Protein AF-A0A966PWV1-F1 (afdb_monomer_lite)

pLDDT: mean 71.32, std 28.63, range [23.3, 98.69]

Secondary structure (DSSP, 8-state):
-------------EEEE---SPP-SS---B-TTSPBPEEEES-EEEETTEEEE-S-GGG--EEEEE-S-SSEEEEEEESSBTEEEEEEE-TT--EEEEEEEEEEEEE--------------TT--------------------SS-----S------TT----------------------------PPPP-------SS------EEETTEEEE-PPPTT-S----EE---SS-------------------EEEEEEEEEEEEEETTEEEEEEEEEEEEESSS----SEEEEEEETTEEEEEEESSSTT-S-B-SPPEEEE-SS----SEEEEEE---SBSB--EEEEEEEEE--

Structure (mmCIF, N/CA/C/O backbone):
data_AF-A0A966PWV1-F1
#
_entry.id   AF-A0A966PWV1-F1
#
loop_
_atom_site.group_PDB
_atom_site.id
_atom_site.type_symbol
_atom_site.label_atom_id
_atom_site.label_alt_id
_atom_site.label_comp_id
_atom_site.label_asym_id
_atom_site.label_entity_id
_atom_site.label_seq_id
_atom_site.pdbx_PDB_ins_code
_atom_site.Cartn_x
_atom_site.Cartn_y
_atom_site.Cartn_z
_atom_site.occupancy
_atom_site.B_iso_or_equiv
_atom_site.auth_seq_id
_atom_site.auth_comp_id
_atom_site.auth_asym_id
_atom_site.auth_atom_id
_atom_site.pdbx_PDB_model_num
ATOM 1 N N . MET A 1 1 ? -24.344 2.952 48.221 1.00 55.31 1 MET A N 1
ATOM 2 C CA . MET A 1 1 ? -22.983 2.776 47.670 1.00 55.31 1 MET A CA 1
ATOM 3 C C . MET A 1 1 ? -23.104 2.688 46.163 1.00 55.31 1 MET A C 1
ATOM 5 O O . MET A 1 1 ? -23.627 1.701 45.667 1.00 55.31 1 MET A O 1
ATOM 9 N N . LEU A 1 2 ? -22.731 3.751 45.455 1.00 50.75 2 LEU A N 1
ATOM 10 C CA . LEU A 1 2 ? -22.745 3.798 43.997 1.00 50.75 2 LEU A CA 1
ATOM 11 C C . LEU A 1 2 ? -21.353 3.366 43.521 1.00 50.75 2 LEU A C 1
ATOM 13 O O . LEU A 1 2 ? -20.401 4.133 43.640 1.00 50.75 2 LEU A O 1
ATOM 17 N N . ASN A 1 3 ? -21.221 2.121 43.059 1.00 48.16 3 ASN A N 1
ATOM 18 C CA . ASN A 1 3 ? -19.992 1.642 42.429 1.00 48.16 3 ASN A CA 1
ATOM 19 C C . ASN A 1 3 ? -19.885 2.281 41.043 1.00 48.16 3 ASN A C 1
ATOM 21 O O . ASN A 1 3 ? -20.411 1.760 40.062 1.00 48.16 3 ASN A O 1
ATOM 25 N N . ILE A 1 4 ? -19.216 3.430 40.972 1.00 58.09 4 ILE A N 1
ATOM 26 C CA . ILE A 1 4 ? -18.731 3.981 39.710 1.00 58.09 4 ILE A CA 1
ATOM 27 C C . ILE A 1 4 ? -17.559 3.093 39.283 1.00 58.09 4 ILE A C 1
ATOM 29 O O . ILE A 1 4 ? -16.410 3.316 39.656 1.00 58.09 4 ILE A O 1
ATOM 33 N N . LEU A 1 5 ? -17.867 2.044 38.518 1.00 57.91 5 LEU A N 1
ATOM 34 C CA . LEU A 1 5 ? -16.910 1.385 37.634 1.00 57.91 5 LEU A CA 1
ATOM 35 C C . LEU A 1 5 ? -16.563 2.397 36.542 1.00 57.91 5 LEU A C 1
ATOM 37 O O . LEU A 1 5 ? -17.154 2.416 35.464 1.00 57.91 5 LEU A O 1
ATOM 41 N N . GLY A 1 6 ? -15.643 3.303 36.870 1.00 48.34 6 GLY A N 1
ATOM 42 C CA . GLY A 1 6 ? -14.983 4.152 35.898 1.00 48.34 6 GLY A CA 1
ATOM 43 C C . GLY A 1 6 ? -14.182 3.248 34.980 1.00 48.34 6 GLY A C 1
ATOM 44 O O . GLY A 1 6 ? -13.030 2.932 35.267 1.00 48.34 6 GLY A O 1
ATOM 45 N N . ILE A 1 7 ? -14.807 2.797 33.893 1.00 56.34 7 ILE A N 1
ATOM 46 C CA . ILE A 1 7 ? -14.079 2.272 32.749 1.00 56.34 7 ILE A CA 1
ATOM 47 C C . ILE A 1 7 ? -13.253 3.457 32.272 1.00 56.34 7 ILE A C 1
ATOM 49 O O . ILE A 1 7 ? -13.753 4.365 31.607 1.00 56.34 7 ILE A O 1
ATOM 53 N N . VAL A 1 8 ? -11.986 3.477 32.679 1.00 47.41 8 VAL A N 1
ATOM 54 C CA . VAL A 1 8 ? -10.954 4.250 32.009 1.00 47.41 8 VAL A CA 1
ATOM 55 C C . VAL A 1 8 ? -10.879 3.629 30.622 1.00 47.41 8 VAL A C 1
ATOM 57 O O . VAL A 1 8 ? -10.105 2.711 30.371 1.00 47.41 8 VAL A O 1
ATOM 60 N N . SER A 1 9 ? -11.759 4.084 29.732 1.00 51.50 9 SER A N 1
ATOM 61 C CA . SER A 1 9 ? -11.624 3.912 28.296 1.00 51.50 9 SER A CA 1
ATOM 62 C C . SER A 1 9 ? -10.435 4.777 27.907 1.00 51.50 9 SER A C 1
ATOM 64 O O . SER A 1 9 ? -10.589 5.876 27.378 1.00 51.50 9 SER A O 1
ATOM 66 N N . GLY A 1 10 ? -9.242 4.321 28.296 1.00 52.44 10 GLY A N 1
ATOM 67 C CA . GLY A 1 10 ? -7.989 4.876 27.841 1.00 52.44 10 GLY A CA 1
ATOM 68 C C . GLY A 1 10 ? -8.054 4.802 26.334 1.00 52.44 10 GLY A C 1
ATOM 69 O O . GLY A 1 10 ? -8.188 3.715 25.780 1.00 52.44 10 GLY A O 1
ATOM 70 N N . VAL A 1 11 ? -8.076 5.967 25.698 1.00 56.84 11 VAL A N 1
ATOM 71 C CA . VAL A 1 11 ? -8.003 6.101 24.250 1.00 56.84 11 VAL A CA 1
ATOM 72 C C . VAL A 1 11 ? -6.783 5.293 23.821 1.00 56.84 11 VAL A C 1
ATOM 74 O O . VAL A 1 11 ? -5.650 5.711 24.058 1.00 56.84 11 VAL A O 1
ATOM 77 N N . VAL A 1 12 ? -7.004 4.096 23.274 1.00 61.28 12 VAL A N 1
ATOM 78 C CA . VAL A 1 12 ? -5.935 3.266 22.718 1.00 61.28 12 VAL A CA 1
ATOM 79 C C . VAL A 1 12 ? -5.569 3.920 21.397 1.00 61.28 12 VAL A C 1
ATOM 81 O O . VAL A 1 12 ? -5.997 3.511 20.327 1.00 61.28 12 VAL A O 1
ATOM 84 N N . GLY A 1 13 ? -4.822 5.018 21.486 1.00 88.38 13 GLY A N 1
ATOM 85 C CA . GLY A 1 13 ? -4.422 5.816 20.338 1.00 88.38 13 GLY A CA 1
ATOM 86 C C . GLY A 1 13 ? -3.250 5.213 19.571 1.00 88.38 13 GLY A C 1
ATOM 87 O O . GLY A 1 13 ? -2.603 5.932 18.818 1.00 88.38 13 GLY A O 1
ATOM 88 N N . LYS A 1 14 ? -2.933 3.932 19.797 1.00 95.31 14 LYS A N 1
ATOM 89 C CA . LYS A 1 14 ? -1.825 3.226 19.162 1.00 95.31 14 LYS A CA 1
ATOM 90 C C . LYS A 1 14 ? -2.158 1.753 18.943 1.00 95.31 14 LYS A C 1
ATOM 92 O O . LYS A 1 14 ? -2.595 1.071 19.863 1.00 95.31 14 LYS A O 1
ATOM 97 N N . ILE A 1 15 ? -1.869 1.271 17.744 1.00 96.94 15 ILE A N 1
ATOM 98 C CA . ILE A 1 15 ? -1.933 -0.124 17.328 1.00 96.94 15 ILE A CA 1
ATOM 99 C C . ILE A 1 15 ? -0.534 -0.525 16.876 1.00 96.94 15 ILE A C 1
ATOM 101 O O . ILE A 1 15 ? 0.089 0.182 16.086 1.00 96.94 15 ILE A O 1
ATOM 105 N N . LEU A 1 16 ? -0.054 -1.660 17.367 1.00 97.50 16 LEU A N 1
ATOM 106 C CA . LEU A 1 16 ? 1.198 -2.271 16.938 1.00 97.50 16 LEU A CA 1
ATOM 107 C C . LEU A 1 16 ? 0.924 -3.728 16.583 1.00 97.50 16 LEU A C 1
ATOM 109 O O . LEU A 1 16 ? 0.291 -4.430 17.374 1.00 97.50 16 LEU A O 1
ATOM 113 N N . ASP A 1 17 ? 1.411 -4.156 15.421 1.00 98.19 17 ASP A N 1
ATOM 114 C CA . ASP A 1 17 ? 1.385 -5.549 15.007 1.00 98.19 17 ASP A CA 1
ATOM 115 C C . ASP A 1 17 ? 2.645 -5.960 14.234 1.00 98.19 17 ASP A C 1
ATOM 117 O O . ASP A 1 17 ? 2.865 -5.542 13.101 1.00 98.19 17 ASP A O 1
ATOM 121 N N . THR A 1 18 ? 3.486 -6.777 14.863 1.00 98.00 18 THR A N 1
ATOM 122 C CA . THR A 1 18 ? 4.703 -7.367 14.276 1.00 98.00 18 THR A CA 1
ATOM 123 C C . THR A 1 18 ? 4.429 -8.726 13.638 1.00 98.00 18 THR A C 1
ATOM 125 O O . THR A 1 18 ? 5.338 -9.365 13.126 1.00 98.00 18 THR A O 1
ATOM 128 N N . PHE A 1 19 ? 3.190 -9.216 13.719 1.00 98.12 19 PHE A N 1
ATOM 129 C CA . PHE A 1 19 ? 2.737 -10.506 13.205 1.00 98.12 19 PHE A CA 1
ATOM 130 C C . PHE A 1 19 ? 3.557 -11.715 13.684 1.00 98.12 19 PHE A C 1
ATOM 132 O O . PHE A 1 19 ? 3.431 -12.792 13.112 1.00 98.12 19 PHE A O 1
ATOM 139 N N . THR A 1 20 ? 4.318 -11.600 14.780 1.00 97.12 20 THR A N 1
ATOM 140 C CA . THR A 1 20 ? 5.234 -12.632 15.327 1.00 97.12 20 THR A CA 1
ATOM 141 C C . THR A 1 20 ? 4.555 -13.872 15.921 1.00 97.12 20 THR A C 1
ATOM 143 O O . THR A 1 20 ? 5.207 -14.752 16.486 1.00 97.12 20 THR A O 1
ATOM 146 N N . ARG A 1 21 ? 3.231 -13.960 15.801 1.00 96.81 21 ARG A N 1
ATOM 147 C CA . ARG A 1 21 ? 2.422 -15.099 16.245 1.00 96.81 21 ARG A CA 1
ATOM 148 C C . ARG A 1 21 ? 2.449 -16.247 15.225 1.00 96.81 21 ARG A C 1
ATOM 150 O O . ARG A 1 21 ? 2.820 -16.069 14.070 1.00 96.81 21 ARG A O 1
ATOM 157 N N . SER A 1 22 ? 2.040 -17.440 15.666 1.00 97.94 22 SER A N 1
ATOM 158 C CA . SER A 1 22 ? 2.028 -18.654 14.838 1.00 97.94 22 SER A CA 1
ATOM 159 C C . SER A 1 22 ? 1.230 -18.492 13.544 1.00 97.94 22 SER A C 1
ATOM 161 O O . SER A 1 22 ? 0.227 -17.775 13.505 1.00 97.94 22 SER A O 1
ATOM 163 N N . ASN A 1 23 ? 1.635 -19.240 12.513 1.00 98.25 23 ASN A N 1
ATOM 164 C CA . ASN A 1 23 ? 0.939 -19.271 11.232 1.00 98.25 23 ASN A CA 1
ATOM 165 C C . ASN A 1 23 ? -0.556 -19.578 11.403 1.00 98.25 23 ASN A C 1
ATOM 167 O O . ASN A 1 23 ? -0.951 -20.437 12.196 1.00 98.25 23 ASN A O 1
ATOM 171 N N . THR A 1 24 ? -1.382 -18.911 10.605 1.00 98.31 24 THR A N 1
ATOM 172 C CA . THR A 1 24 ? -2.837 -19.095 10.575 1.00 98.31 24 THR A CA 1
ATOM 173 C C . THR A 1 24 ? -3.293 -19.491 9.168 1.00 98.31 24 THR A C 1
ATOM 175 O O . THR A 1 24 ? -2.511 -19.488 8.218 1.00 98.31 24 THR A O 1
ATOM 178 N N . VAL A 1 25 ? -4.570 -19.863 9.017 1.00 96.44 25 VAL A N 1
ATOM 179 C CA . VAL A 1 25 ? -5.129 -20.291 7.720 1.00 96.44 25 VAL A CA 1
ATOM 180 C C . VAL A 1 25 ? -5.905 -19.171 7.020 1.00 96.44 25 VAL A C 1
ATOM 182 O O . VAL A 1 25 ? -5.750 -18.985 5.816 1.00 96.44 25 VAL A O 1
ATOM 185 N N . SER A 1 26 ? -6.739 -18.428 7.754 1.00 96.62 26 SER A N 1
ATOM 186 C CA . SER A 1 26 ? -7.693 -17.471 7.166 1.00 96.62 26 SER A CA 1
ATOM 187 C C . SER A 1 26 ? -8.039 -16.297 8.091 1.00 96.62 26 SER A C 1
ATOM 189 O O . SER A 1 26 ? -9.153 -15.776 8.059 1.00 96.62 26 SER A O 1
ATOM 191 N N . THR A 1 27 ? -7.130 -15.929 8.990 1.00 97.62 27 THR A N 1
ATOM 192 C CA . THR A 1 27 ? -7.322 -14.801 9.906 1.00 97.62 27 THR A CA 1
ATOM 193 C C . THR A 1 27 ? -5.987 -14.186 10.285 1.00 97.62 27 THR A C 1
ATOM 195 O O . THR A 1 27 ? -4.981 -14.886 10.356 1.00 97.62 27 THR A O 1
ATOM 198 N N . LEU A 1 28 ? -5.971 -12.891 10.581 1.00 98.19 28 LEU A N 1
ATOM 199 C CA . LEU A 1 28 ? -4.824 -12.253 11.221 1.00 98.19 28 LEU A CA 1
ATOM 200 C C . LEU A 1 28 ? -4.916 -12.324 12.755 1.00 98.19 28 LEU A C 1
ATOM 202 O O . LEU A 1 28 ? -3.934 -12.043 13.424 1.00 98.19 28 LEU A O 1
ATOM 206 N N . GLY A 1 29 ? -6.042 -12.741 13.341 1.00 97.69 29 GLY A N 1
ATOM 207 C CA . GLY A 1 29 ? -6.215 -12.785 14.796 1.00 97.69 29 GLY A CA 1
ATOM 208 C C . GLY A 1 29 ? -6.203 -11.389 15.430 1.00 97.69 29 GLY A C 1
ATOM 209 O O . GLY A 1 29 ? -6.770 -10.447 14.876 1.00 97.69 29 GLY A O 1
ATOM 210 N N . ASN A 1 30 ? -5.559 -11.262 16.589 1.00 97.81 30 ASN A N 1
ATOM 211 C CA . ASN A 1 30 ? -5.451 -9.996 17.312 1.00 97.81 30 ASN A CA 1
ATOM 212 C C . ASN A 1 30 ? -4.047 -9.402 17.173 1.00 97.81 30 ASN A C 1
ATOM 214 O O . ASN A 1 30 ? -3.070 -10.147 17.125 1.00 97.81 30 ASN A O 1
ATOM 218 N N . THR A 1 31 ? -3.972 -8.074 17.164 1.00 97.69 31 THR A N 1
ATOM 219 C CA . THR A 1 31 ? -2.736 -7.301 17.292 1.00 97.69 31 THR A CA 1
ATOM 220 C C . THR A 1 31 ? -2.116 -7.494 18.676 1.00 97.69 31 THR A C 1
ATOM 222 O O . THR A 1 31 ? -2.780 -7.908 19.631 1.00 97.69 31 THR A O 1
ATOM 225 N N . GLU A 1 32 ? -0.854 -7.113 18.826 1.00 96.00 32 GLU A N 1
ATOM 226 C CA . GLU A 1 32 ? -0.108 -7.125 20.087 1.00 96.00 32 GLU A CA 1
ATOM 227 C C . GLU A 1 32 ? -0.688 -6.128 21.098 1.00 96.00 32 GLU A C 1
ATOM 229 O O . GLU A 1 32 ? -0.519 -6.293 22.303 1.00 96.00 32 GLU A O 1
ATOM 234 N N . THR A 1 33 ? -1.419 -5.118 20.619 1.00 94.88 33 THR A N 1
ATOM 235 C CA . THR A 1 33 ? -2.204 -4.191 21.452 1.00 94.88 33 THR A CA 1
ATOM 236 C C . THR A 1 33 ? -3.582 -4.736 21.841 1.00 94.88 33 THR A C 1
ATOM 238 O O . THR A 1 33 ? -4.313 -4.077 22.576 1.00 94.88 33 THR A O 1
ATOM 241 N N . GLY A 1 34 ? -3.945 -5.939 21.384 1.00 95.44 34 GLY A N 1
ATOM 242 C CA . GLY A 1 34 ? -5.188 -6.633 21.725 1.00 95.44 34 GLY A CA 1
ATOM 243 C C . GLY A 1 34 ? -6.374 -6.344 20.802 1.00 95.44 34 GLY A C 1
ATOM 244 O O . GLY A 1 34 ? -7.444 -6.916 21.008 1.00 95.44 34 GLY A O 1
ATOM 245 N N . ASN A 1 35 ? -6.214 -5.504 19.777 1.00 95.25 35 ASN A N 1
ATOM 246 C CA . ASN A 1 35 ? -7.273 -5.190 18.820 1.00 95.25 35 ASN A CA 1
ATOM 247 C C . ASN A 1 35 ? -7.455 -6.349 17.826 1.00 95.25 35 ASN A C 1
ATOM 249 O O . ASN A 1 35 ? -6.482 -6.915 17.341 1.00 95.25 35 ASN A O 1
ATOM 253 N N . THR A 1 36 ? -8.689 -6.706 17.477 1.00 96.81 36 THR A N 1
ATOM 254 C CA . THR A 1 36 ? -8.945 -7.766 16.487 1.00 96.81 36 THR A CA 1
ATOM 255 C C . THR A 1 36 ? -8.873 -7.224 15.061 1.00 96.81 36 THR A C 1
ATOM 257 O O . THR A 1 36 ? -9.482 -6.198 14.752 1.00 96.81 36 THR A O 1
ATOM 260 N N . TRP A 1 37 ? -8.171 -7.940 14.180 1.00 98.06 37 TRP A N 1
ATOM 261 C CA . TRP A 1 37 ? -8.217 -7.687 12.742 1.00 98.06 37 TRP A CA 1
ATOM 262 C C . TRP A 1 37 ? -9.529 -8.183 12.136 1.00 98.06 37 TRP A C 1
ATOM 264 O O . TRP A 1 37 ? -9.906 -9.346 12.286 1.00 98.06 37 TRP A O 1
ATOM 274 N N . ASN A 1 38 ? -10.179 -7.319 11.369 1.00 97.12 38 ASN A N 1
ATOM 275 C CA . ASN A 1 38 ? -11.370 -7.613 10.589 1.00 97.12 38 ASN A CA 1
ATOM 276 C C . ASN A 1 38 ? -10.986 -7.775 9.118 1.00 97.12 38 ASN A C 1
ATOM 278 O O . ASN A 1 38 ? -10.447 -6.857 8.500 1.00 97.12 38 ASN A O 1
ATOM 282 N N . ILE A 1 39 ? -11.275 -8.938 8.537 1.00 97.44 39 ILE A N 1
ATOM 283 C CA . ILE A 1 39 ? -11.061 -9.170 7.106 1.00 97.44 39 ILE A CA 1
ATOM 284 C C . ILE A 1 39 ? -12.275 -8.648 6.339 1.00 97.44 39 ILE A C 1
ATOM 286 O O . ILE A 1 39 ? -13.371 -9.187 6.472 1.00 97.44 39 ILE A O 1
ATOM 290 N N . LEU A 1 40 ? -12.085 -7.588 5.551 1.00 95.94 40 LEU A N 1
ATOM 291 C CA . LEU A 1 40 ? -13.160 -6.927 4.802 1.00 95.94 40 LEU A CA 1
ATOM 292 C C . LEU A 1 40 ? -13.266 -7.429 3.360 1.00 95.94 40 LEU A C 1
ATOM 294 O O . LEU A 1 40 ? -14.347 -7.413 2.771 1.00 95.94 40 LEU A O 1
ATOM 298 N N . SER A 1 41 ? -12.145 -7.857 2.779 1.00 95.88 41 SER A N 1
ATOM 299 C CA . SER A 1 41 ? -12.087 -8.474 1.455 1.00 95.88 41 SER A CA 1
ATOM 300 C C . SER A 1 41 ? -10.868 -9.382 1.320 1.00 95.88 41 SER A C 1
ATOM 302 O O . SER A 1 41 ? -9.813 -9.147 1.916 1.00 95.88 41 SER A O 1
ATOM 304 N N . GLY A 1 42 ? -11.012 -10.398 0.469 1.00 96.94 42 GLY A N 1
ATOM 305 C CA . GLY A 1 42 ? -9.962 -11.364 0.180 1.00 96.94 42 GLY A CA 1
ATOM 306 C C . GLY A 1 42 ? -9.641 -12.303 1.344 1.00 96.94 42 GLY A C 1
ATOM 307 O O . GLY A 1 42 ? -10.386 -12.412 2.315 1.00 96.94 42 GLY A O 1
ATOM 308 N N . THR A 1 43 ? -8.514 -12.994 1.220 1.00 97.81 43 THR A N 1
ATOM 309 C CA . THR A 1 43 ? -8.005 -13.953 2.198 1.00 97.81 43 THR A CA 1
ATOM 310 C C . THR A 1 43 ? -6.712 -13.414 2.781 1.00 97.81 43 THR A C 1
ATOM 312 O O . THR A 1 43 ? -5.784 -13.081 2.038 1.00 97.81 43 THR A O 1
ATOM 315 N N . TRP A 1 44 ? -6.655 -13.366 4.108 1.00 98.44 44 TRP A N 1
ATOM 316 C CA . TRP A 1 44 ? -5.482 -12.970 4.876 1.00 98.44 44 TRP A CA 1
ATOM 317 C C . TRP A 1 44 ? -5.139 -14.041 5.898 1.00 98.44 44 TRP A C 1
ATOM 319 O O . TRP A 1 44 ? -6.025 -14.657 6.494 1.00 98.44 44 TRP A O 1
ATOM 329 N N . LYS A 1 45 ? -3.847 -14.248 6.109 1.00 98.44 45 LYS A N 1
ATOM 330 C CA . LYS A 1 45 ? -3.306 -15.183 7.093 1.00 98.44 45 LYS A CA 1
ATOM 331 C C . LYS A 1 45 ? -1.975 -14.671 7.618 1.00 98.44 45 LYS A C 1
ATOM 333 O O . LYS A 1 45 ? -1.395 -13.744 7.059 1.00 98.44 45 LYS A O 1
ATOM 338 N N . ILE A 1 46 ? -1.477 -15.316 8.656 1.00 98.56 46 ILE A N 1
ATOM 339 C CA . ILE A 1 46 ? -0.115 -15.139 9.135 1.00 98.56 46 ILE A CA 1
ATOM 340 C C . ILE A 1 46 ? 0.716 -16.273 8.576 1.00 98.56 46 ILE A C 1
ATOM 342 O O . ILE A 1 46 ? 0.335 -17.441 8.685 1.00 98.56 46 ILE A O 1
ATOM 346 N N . ASN A 1 47 ? 1.830 -15.922 7.952 1.00 98.12 47 ASN A N 1
ATOM 347 C CA . ASN A 1 47 ? 2.781 -16.876 7.419 1.00 98.12 47 ASN A CA 1
ATOM 348 C C . ASN A 1 47 ? 4.201 -16.370 7.654 1.00 98.12 47 ASN A C 1
ATOM 350 O O . ASN A 1 47 ? 4.560 -15.292 7.185 1.00 98.12 47 ASN A O 1
ATOM 354 N N . ASN A 1 48 ? 5.001 -17.157 8.370 1.00 97.31 48 ASN A N 1
ATOM 355 C CA . ASN A 1 48 ? 6.387 -16.844 8.714 1.00 97.31 48 ASN A CA 1
ATOM 356 C C . ASN A 1 48 ? 6.525 -15.452 9.345 1.00 97.31 48 ASN A C 1
ATOM 358 O O . ASN A 1 48 ? 7.350 -14.648 8.915 1.00 97.31 48 ASN A O 1
ATOM 362 N N . ASN A 1 49 ? 5.694 -15.194 10.357 1.00 97.69 49 ASN A N 1
ATOM 363 C CA . ASN A 1 49 ? 5.647 -13.947 11.119 1.00 97.69 49 ASN A CA 1
ATOM 364 C C . ASN A 1 49 ? 5.284 -12.698 10.299 1.00 97.69 49 ASN A C 1
ATOM 366 O O . ASN A 1 49 ? 5.712 -11.602 10.627 1.00 97.69 49 ASN A O 1
ATOM 370 N N . LYS A 1 50 ? 4.525 -12.854 9.210 1.00 98.25 50 LYS A N 1
ATOM 371 C CA . LYS A 1 50 ? 4.062 -11.742 8.368 1.00 98.25 50 LYS A CA 1
ATOM 372 C C . LYS A 1 50 ? 2.587 -11.885 8.053 1.00 98.25 50 LYS A C 1
ATOM 374 O O . LYS A 1 50 ? 2.098 -13.005 7.886 1.00 98.25 50 LYS A O 1
ATOM 379 N N . ALA A 1 51 ? 1.892 -10.765 7.897 1.00 98.25 51 ALA A N 1
ATOM 380 C CA . ALA A 1 51 ? 0.568 -10.763 7.291 1.00 98.25 51 ALA A CA 1
ATOM 381 C C . ALA A 1 51 ? 0.703 -11.055 5.796 1.00 98.25 51 ALA A C 1
ATOM 383 O O . ALA A 1 51 ? 1.335 -10.292 5.072 1.00 98.25 51 ALA A O 1
ATOM 384 N N . GLU A 1 52 ? 0.097 -12.137 5.319 1.00 98.25 52 GLU A N 1
ATOM 385 C CA . GLU A 1 52 ? 0.087 -12.534 3.914 1.00 98.25 52 GLU A CA 1
ATOM 386 C C . GLU A 1 52 ? -1.337 -12.492 3.361 1.00 98.25 52 GLU A C 1
ATOM 388 O O . GLU A 1 52 ? -2.262 -13.035 3.972 1.00 98.25 52 GLU A O 1
ATOM 393 N N . SER A 1 53 ? -1.505 -11.933 2.161 1.00 97.94 53 SER A N 1
ATOM 394 C CA . SER A 1 53 ? -2.724 -12.110 1.374 1.00 97.94 53 SER A CA 1
ATOM 395 C C . SER A 1 53 ? -2.490 -12.975 0.135 1.00 97.94 53 SER A C 1
ATOM 397 O O . SER A 1 53 ? -1.671 -12.657 -0.737 1.00 97.94 53 SER A O 1
ATOM 399 N N . THR A 1 54 ? -3.276 -14.049 0.023 1.00 96.94 54 THR A N 1
ATOM 400 C CA . THR A 1 54 ? -3.266 -14.983 -1.117 1.00 96.94 54 THR A CA 1
ATOM 401 C C . THR A 1 54 ? -4.236 -14.593 -2.231 1.00 96.94 54 THR A C 1
ATOM 403 O O . THR A 1 54 ? -4.196 -15.185 -3.306 1.00 96.94 54 THR A O 1
ATOM 406 N N . SER A 1 55 ? -5.087 -13.590 -2.009 1.00 97.00 55 SER A N 1
ATOM 407 C CA . SER A 1 55 ? -6.019 -13.086 -3.021 1.00 97.00 55 SER A CA 1
ATOM 408 C C . SER A 1 55 ? -5.304 -12.487 -4.222 1.00 97.00 55 SER A C 1
ATOM 410 O O . SER A 1 55 ? -4.141 -12.066 -4.134 1.00 97.00 55 SER A O 1
ATOM 412 N N . THR A 1 56 ? -6.008 -12.411 -5.350 1.00 96.25 56 THR A N 1
ATOM 413 C CA . THR A 1 56 ? -5.456 -11.734 -6.519 1.00 96.25 56 THR A CA 1
ATOM 414 C C . THR A 1 56 ? -5.352 -10.232 -6.227 1.00 96.25 56 THR A C 1
ATOM 416 O O . THR A 1 56 ? -6.195 -9.682 -5.514 1.00 96.25 56 THR A O 1
ATOM 419 N N . PRO A 1 57 ? -4.323 -9.528 -6.729 1.00 96.00 57 PRO A N 1
ATOM 420 C CA . PRO A 1 57 ? -4.174 -8.095 -6.468 1.00 96.00 57 PRO A CA 1
ATOM 421 C C . PRO A 1 57 ? -5.371 -7.244 -6.923 1.00 96.00 57 PRO A C 1
ATOM 423 O O . PRO A 1 57 ? -5.631 -6.191 -6.349 1.00 96.00 57 PRO A O 1
ATOM 426 N N . THR A 1 58 ? -6.114 -7.705 -7.933 1.00 95.62 58 THR A N 1
ATOM 427 C CA . THR A 1 58 ? -7.327 -7.059 -8.458 1.00 95.62 58 THR A CA 1
ATOM 428 C C . THR A 1 58 ? -8.540 -7.180 -7.540 1.00 95.62 58 THR A C 1
ATOM 430 O O . THR A 1 58 ? -9.495 -6.428 -7.715 1.00 95.62 58 THR A O 1
ATOM 433 N N . ASP A 1 59 ? -8.504 -8.070 -6.545 1.00 96.00 59 ASP A N 1
ATOM 434 C CA . ASP A 1 59 ? -9.575 -8.202 -5.548 1.00 96.00 59 ASP A CA 1
ATOM 435 C C . ASP A 1 59 ? -9.496 -7.123 -4.460 1.00 96.00 59 ASP A C 1
ATOM 437 O O . ASP A 1 59 ? -10.408 -7.005 -3.639 1.00 96.00 59 ASP A O 1
ATOM 441 N N . TYR A 1 60 ? -8.402 -6.350 -4.431 1.00 96.88 60 TYR A N 1
ATOM 442 C CA . TYR A 1 60 ? -8.130 -5.339 -3.411 1.00 96.88 60 TYR A CA 1
ATOM 443 C C . TYR A 1 60 ? -8.353 -5.883 -1.997 1.00 96.88 60 TYR A C 1
ATOM 445 O O . TYR A 1 60 ? -9.159 -5.349 -1.228 1.00 96.88 60 TYR A O 1
ATOM 453 N N . ALA A 1 61 ? -7.698 -7.007 -1.684 1.00 97.56 61 ALA A N 1
ATOM 454 C CA . ALA A 1 61 ? -7.831 -7.647 -0.382 1.00 97.56 61 ALA A CA 1
ATOM 455 C C . ALA A 1 61 ? -7.449 -6.661 0.722 1.00 97.56 61 ALA A C 1
ATOM 457 O O . ALA A 1 61 ? -6.406 -6.011 0.643 1.00 97.56 61 ALA A O 1
ATOM 458 N N . LEU A 1 62 ? -8.302 -6.554 1.736 1.00 97.69 62 LEU A N 1
ATOM 459 C CA . LEU A 1 62 ? -8.236 -5.526 2.764 1.00 97.69 62 LEU A CA 1
ATOM 460 C C . LEU A 1 62 ? -8.526 -6.150 4.124 1.00 97.69 62 LEU A C 1
ATOM 462 O O . LEU A 1 62 ? -9.547 -6.819 4.314 1.00 97.69 62 LEU A O 1
ATOM 466 N N . ALA A 1 63 ? -7.640 -5.882 5.073 1.00 98.00 63 ALA A N 1
ATOM 467 C CA . ALA A 1 63 ? -7.858 -6.151 6.483 1.00 98.00 63 ALA A CA 1
ATOM 468 C C . ALA A 1 63 ? -7.795 -4.832 7.252 1.00 98.00 63 ALA A C 1
ATOM 470 O O . ALA A 1 63 ? -6.990 -3.958 6.922 1.00 98.00 63 ALA A O 1
ATOM 471 N N . SER A 1 64 ? -8.640 -4.679 8.264 1.00 97.69 64 SER A N 1
ATOM 472 C CA . SER A 1 64 ? -8.730 -3.466 9.070 1.00 97.69 64 SER A CA 1
ATOM 473 C C . SER A 1 64 ? -8.715 -3.753 10.560 1.00 97.69 64 SER A C 1
ATOM 475 O O . SER A 1 64 ? -9.008 -4.855 11.013 1.00 97.69 64 SER A O 1
ATOM 477 N N . VAL A 1 65 ? -8.402 -2.727 11.331 1.00 96.88 65 VAL A N 1
ATOM 478 C CA . VAL A 1 65 ? -8.437 -2.724 12.784 1.00 96.88 65 VAL A CA 1
ATOM 479 C C . VAL A 1 65 ? -8.896 -1.341 13.246 1.00 96.88 65 VAL A C 1
ATOM 481 O O . VAL A 1 65 ? -8.572 -0.320 12.634 1.00 96.88 65 VAL A O 1
ATOM 484 N N . GLU A 1 66 ? -9.713 -1.308 14.294 1.00 95.69 66 GLU A N 1
ATOM 485 C CA . GLU A 1 66 ? -10.309 -0.071 14.797 1.00 95.69 66 GLU A CA 1
ATOM 486 C C . GLU A 1 66 ? -9.286 0.724 15.620 1.00 95.69 66 GLU A C 1
ATOM 488 O O . GLU A 1 66 ? -8.817 0.238 16.652 1.00 95.69 66 GLU A O 1
ATOM 493 N N . LEU A 1 67 ? -8.956 1.941 15.170 1.00 94.56 67 LEU A N 1
ATOM 494 C CA . LEU A 1 67 ? -8.082 2.878 15.892 1.00 94.56 67 LEU A CA 1
ATOM 495 C C . LEU A 1 67 ? -8.885 3.848 16.768 1.00 94.56 67 LEU A C 1
ATOM 497 O O . LEU A 1 67 ? -8.368 4.355 17.759 1.00 94.56 67 LEU A O 1
ATOM 501 N N . GLY A 1 68 ? -10.138 4.133 16.400 1.00 91.69 68 GLY A N 1
ATOM 502 C CA . GLY A 1 68 ? -10.995 5.069 17.131 1.00 91.69 68 GLY A CA 1
ATOM 503 C C . GLY A 1 68 ? -10.690 6.549 16.861 1.00 91.69 68 GLY A C 1
ATOM 504 O O . GLY A 1 68 ? -11.133 7.411 17.616 1.00 91.69 68 GLY A O 1
ATOM 505 N N . SER A 1 69 ? -9.959 6.867 15.786 1.00 92.56 69 SER A N 1
ATOM 506 C CA . SER A 1 69 ? -9.684 8.244 15.349 1.00 92.56 69 SER A CA 1
ATOM 507 C C . SER A 1 69 ? -9.747 8.382 13.833 1.00 92.56 69 SER A C 1
ATOM 509 O O . SER A 1 69 ? -9.292 7.506 13.101 1.00 92.56 69 SER A O 1
ATOM 511 N N . TYR A 1 70 ? -10.246 9.528 13.365 1.00 92.19 70 TYR A N 1
ATOM 512 C CA . TYR A 1 70 ? -10.215 9.894 11.948 1.00 92.19 70 TYR A CA 1
ATOM 513 C C . TYR A 1 70 ? -8.843 10.387 11.490 1.00 92.19 70 TYR A C 1
ATOM 515 O O . TYR A 1 70 ? -8.508 10.234 10.322 1.00 92.19 70 TYR A O 1
ATOM 523 N N . ASN A 1 71 ? -8.048 10.995 12.370 1.00 94.44 71 ASN A N 1
ATOM 524 C CA . ASN A 1 71 ? -6.695 11.423 12.030 1.00 94.44 71 ASN A CA 1
ATOM 525 C C . ASN A 1 71 ? -5.720 10.368 12.541 1.00 94.44 71 ASN A C 1
ATOM 527 O O . ASN A 1 71 ? -5.631 10.117 13.748 1.00 94.44 71 ASN A O 1
ATOM 531 N N . ALA A 1 72 ? -4.998 9.749 11.619 1.00 96.25 72 ALA A N 1
ATOM 532 C CA . ALA A 1 72 ? -4.120 8.626 11.901 1.00 96.25 72 ALA A CA 1
ATOM 533 C C . ALA A 1 72 ? -2.791 8.780 11.172 1.00 96.25 72 ALA A C 1
ATOM 535 O O . ALA A 1 72 ? -2.753 9.267 10.042 1.00 96.25 72 ALA A O 1
ATOM 536 N N . LYS A 1 73 ? -1.721 8.314 11.803 1.00 97.81 73 LYS A N 1
ATOM 537 C CA . LYS A 1 73 ? -0.447 7.971 11.175 1.00 97.81 73 LYS A CA 1
ATOM 538 C C . LYS A 1 73 ? -0.374 6.457 11.113 1.00 97.81 73 LYS A C 1
ATOM 540 O O . LYS A 1 73 ? -0.621 5.806 12.119 1.00 97.81 73 LYS A O 1
ATOM 545 N N . VAL A 1 74 ? -0.054 5.908 9.955 1.00 98.25 74 VAL A N 1
ATOM 546 C CA . VAL A 1 74 ? 0.007 4.471 9.705 1.00 98.25 74 VAL A CA 1
ATOM 547 C C . VAL A 1 74 ? 1.299 4.172 8.964 1.00 98.25 74 VAL A C 1
ATOM 549 O O . VAL A 1 74 ? 1.656 4.869 8.015 1.00 98.25 74 VAL A O 1
ATOM 552 N N . SER A 1 75 ? 2.003 3.133 9.374 1.00 98.44 75 SER A N 1
ATOM 553 C CA . SER A 1 75 ? 3.176 2.624 8.682 1.00 98.44 75 SER A CA 1
ATOM 554 C C . SER A 1 75 ? 3.151 1.110 8.618 1.00 98.44 75 SER A C 1
ATOM 556 O O . SER A 1 75 ? 2.585 0.451 9.489 1.00 98.44 75 SER A O 1
ATOM 558 N N . ALA A 1 76 ? 3.776 0.573 7.581 1.00 98.31 76 ALA A N 1
ATOM 559 C CA . ALA A 1 76 ? 3.926 -0.857 7.387 1.00 98.31 76 ALA A CA 1
ATOM 560 C C . ALA A 1 76 ? 5.229 -1.142 6.643 1.00 98.31 76 ALA A C 1
ATOM 562 O O . ALA A 1 76 ? 5.603 -0.395 5.728 1.00 98.31 76 ALA A O 1
ATOM 563 N N . ASP A 1 77 ? 5.871 -2.246 7.002 1.00 98.50 77 ASP A N 1
ATOM 564 C CA . ASP A 1 77 ? 7.001 -2.780 6.261 1.00 98.50 77 ASP A CA 1
ATOM 565 C C . ASP A 1 77 ? 6.497 -3.628 5.103 1.00 98.50 77 ASP A C 1
ATOM 567 O O . ASP A 1 77 ? 5.548 -4.409 5.227 1.00 98.50 77 ASP A O 1
ATOM 571 N N . ILE A 1 78 ? 7.141 -3.457 3.956 1.00 97.50 78 ILE A N 1
ATOM 572 C CA . ILE A 1 78 ? 6.809 -4.156 2.721 1.00 97.50 78 ILE A CA 1
ATOM 573 C C . ILE A 1 78 ? 8.071 -4.790 2.150 1.00 97.50 78 ILE A C 1
ATOM 575 O O . ILE A 1 78 ? 9.165 -4.247 2.266 1.00 97.50 78 ILE A O 1
ATOM 579 N N . SER A 1 79 ? 7.926 -5.958 1.531 1.00 92.56 79 SER A N 1
ATOM 580 C CA . SER A 1 79 ? 9.038 -6.609 0.829 1.00 92.56 79 SER A CA 1
ATOM 581 C C . SER A 1 79 ? 9.068 -6.279 -0.662 1.00 92.56 79 SER A C 1
ATOM 583 O O . SER A 1 79 ? 10.120 -6.352 -1.282 1.00 92.56 79 SER A O 1
ATOM 585 N N . ASP A 1 80 ? 7.910 -5.937 -1.231 1.00 93.62 80 ASP A N 1
ATOM 586 C CA . ASP A 1 80 ? 7.662 -5.826 -2.666 1.00 93.62 80 ASP A CA 1
ATOM 587 C C . ASP A 1 80 ? 6.463 -4.898 -2.940 1.00 93.62 80 ASP A C 1
ATOM 589 O O . ASP A 1 80 ? 5.870 -4.319 -2.027 1.00 93.62 80 ASP A O 1
ATOM 593 N N . GLY A 1 81 ? 6.106 -4.731 -4.215 1.00 92.94 81 GLY A N 1
ATOM 594 C CA . GLY A 1 81 ? 5.077 -3.802 -4.665 1.00 92.94 81 GLY A CA 1
ATOM 595 C C . GLY A 1 81 ? 3.670 -4.307 -4.373 1.00 92.94 81 GLY A C 1
ATOM 596 O O . GLY A 1 81 ? 3.431 -5.482 -4.114 1.00 92.94 81 GLY A O 1
ATOM 597 N N . GLY A 1 82 ? 2.698 -3.411 -4.435 1.00 95.00 82 GLY A N 1
ATOM 598 C CA . GLY A 1 82 ? 1.286 -3.733 -4.311 1.00 95.00 82 GLY A CA 1
ATOM 599 C C . GLY A 1 82 ? 0.800 -3.921 -2.876 1.00 95.00 82 GLY A C 1
ATOM 600 O O . GLY A 1 82 ? -0.404 -3.909 -2.66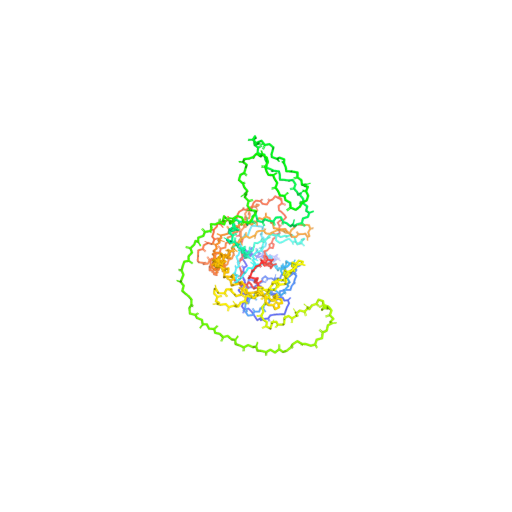1 1.00 95.00 82 GLY A O 1
ATOM 601 N N . MET A 1 83 ? 1.673 -4.012 -1.879 1.00 97.81 83 MET A N 1
ATOM 602 C CA . MET A 1 83 ? 1.272 -3.999 -0.471 1.00 97.81 83 MET A CA 1
ATOM 603 C C . MET A 1 83 ? 1.354 -2.580 0.102 1.00 97.81 83 MET A C 1
ATOM 605 O O . MET A 1 83 ? 2.215 -1.795 -0.303 1.00 97.81 83 MET A O 1
ATOM 609 N N . GLY A 1 84 ? 0.483 -2.235 1.050 1.00 97.75 84 GLY A N 1
ATOM 610 C CA . GLY A 1 84 ? 0.656 -0.999 1.810 1.00 97.75 84 GLY A CA 1
ATOM 611 C C . GLY A 1 84 ? -0.433 -0.689 2.841 1.00 97.75 84 GLY A C 1
ATOM 612 O O . GLY A 1 84 ? -1.356 -1.487 3.032 1.00 97.75 84 GLY A O 1
ATOM 613 N N . PRO A 1 85 ? -0.300 0.447 3.549 1.00 98.00 85 PRO A N 1
ATOM 614 C CA . PRO A 1 85 ? -1.234 0.873 4.581 1.00 98.00 85 PRO A CA 1
ATOM 615 C C . PRO A 1 85 ? -2.521 1.480 4.003 1.00 98.00 85 PRO A C 1
ATOM 617 O O . PRO A 1 85 ? -2.540 2.078 2.924 1.00 98.00 85 PRO A O 1
ATOM 620 N N . ALA A 1 86 ? -3.591 1.386 4.785 1.00 97.44 86 ALA A N 1
ATOM 621 C CA . ALA A 1 86 ? -4.898 1.973 4.527 1.00 97.44 86 ALA A CA 1
ATOM 622 C C . ALA A 1 86 ? -5.400 2.776 5.742 1.00 97.44 86 ALA A C 1
ATOM 624 O O . ALA A 1 86 ? -5.102 2.449 6.893 1.00 97.44 86 ALA A O 1
ATOM 625 N N . LEU A 1 87 ? -6.178 3.826 5.48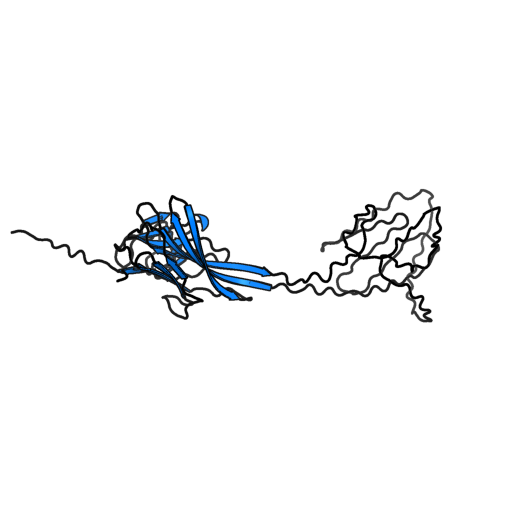2 1.00 95.94 87 LEU A N 1
ATOM 626 C CA . LEU A 1 87 ? -6.843 4.678 6.472 1.00 95.94 87 LEU A CA 1
ATOM 627 C C . LEU A 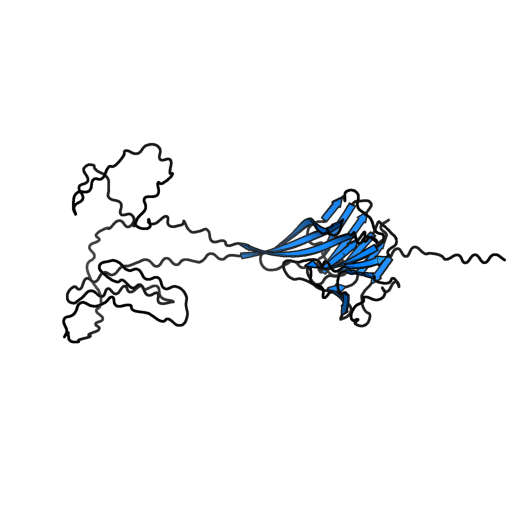1 87 ? -8.287 4.975 6.065 1.00 95.94 87 LEU A C 1
ATOM 629 O O . LEU A 1 87 ? -8.709 4.702 4.937 1.00 95.94 87 LEU A O 1
ATOM 633 N N . TRP A 1 88 ? -9.033 5.566 7.000 1.00 89.94 88 TRP A N 1
ATOM 634 C CA . TRP A 1 88 ? -10.441 5.931 6.833 1.00 89.94 88 TRP A CA 1
ATOM 635 C C . TRP A 1 88 ? -11.321 4.756 6.412 1.00 89.94 88 TRP A C 1
ATOM 637 O O . TRP A 1 88 ? -12.274 4.935 5.658 1.00 89.94 88 TRP A O 1
ATOM 647 N N . ILE A 1 89 ? -11.021 3.559 6.915 1.00 86.62 89 ILE A N 1
ATOM 648 C CA . ILE A 1 89 ? -11.790 2.361 6.600 1.00 86.62 89 ILE A CA 1
ATOM 649 C C . ILE A 1 89 ? -13.126 2.438 7.335 1.00 86.62 89 ILE A C 1
ATOM 651 O O . ILE A 1 89 ? -13.176 2.386 8.565 1.00 86.62 89 ILE A O 1
ATOM 655 N N . SER A 1 90 ? -14.208 2.628 6.585 1.00 87.56 90 SER A N 1
ATOM 656 C CA . SER A 1 90 ? -15.557 2.782 7.128 1.00 87.56 90 SER A CA 1
ATOM 657 C C . SER A 1 90 ? -16.302 1.449 7.222 1.00 87.56 90 SER A C 1
ATOM 659 O O . SER A 1 90 ? -15.957 0.469 6.560 1.00 87.56 90 SER A O 1
ATOM 661 N N . SER A 1 91 ? -17.393 1.428 7.992 1.00 72.38 91 SER A N 1
ATOM 662 C CA . SER A 1 91 ? -18.322 0.289 8.055 1.00 72.38 91 SER A CA 1
ATOM 663 C C . SER A 1 91 ? -19.017 -0.002 6.717 1.00 72.38 91 SER A C 1
ATOM 665 O O . SER A 1 91 ? -19.420 -1.133 6.467 1.00 72.38 91 SER A O 1
ATOM 667 N N . ALA A 1 92 ? -19.108 0.993 5.828 1.00 77.94 92 ALA A N 1
ATOM 668 C CA . ALA A 1 92 ? -19.582 0.834 4.453 1.00 77.94 92 ALA A CA 1
ATOM 669 C C . ALA A 1 92 ? -18.473 0.377 3.481 1.00 77.94 92 ALA A C 1
ATOM 671 O O . ALA A 1 92 ? -18.680 0.369 2.268 1.00 77.94 92 ALA A O 1
ATOM 672 N N . ASN A 1 93 ? -17.294 0.004 3.998 1.00 79.38 93 ASN A N 1
ATOM 673 C CA . ASN A 1 93 ? -16.136 -0.442 3.225 1.00 79.38 93 ASN A CA 1
ATOM 674 C C . ASN A 1 93 ? -15.626 0.608 2.213 1.00 79.38 93 ASN A C 1
ATOM 676 O O . ASN A 1 93 ? -15.096 0.252 1.159 1.00 79.38 93 ASN A O 1
ATOM 680 N N . SER A 1 94 ? -15.789 1.898 2.524 1.00 92.06 94 SER A N 1
ATOM 681 C CA . SER A 1 94 ? -15.037 2.979 1.872 1.00 92.06 94 SER A CA 1
ATOM 682 C C . SER A 1 94 ? -13.688 3.112 2.564 1.00 92.06 94 SER A C 1
ATOM 684 O O . SER A 1 94 ? -13.619 2.983 3.784 1.00 92.06 94 SER A O 1
ATOM 686 N N . TRP A 1 95 ? -12.622 3.357 1.811 1.00 96.00 95 TRP A N 1
ATOM 687 C CA . TRP A 1 95 ? -11.269 3.441 2.362 1.00 96.00 95 TRP A CA 1
ATOM 688 C C . TRP A 1 95 ? -10.333 4.205 1.432 1.00 96.00 95 TRP A C 1
ATOM 690 O O . TRP A 1 95 ? -10.605 4.353 0.237 1.00 96.00 95 TRP A O 1
ATOM 700 N N . TRP A 1 96 ? -9.210 4.646 1.993 1.00 97.25 96 TRP A N 1
ATOM 701 C CA . TRP A 1 96 ? -8.080 5.225 1.274 1.00 97.25 96 TRP A CA 1
ATOM 702 C C . TRP A 1 96 ? -6.835 4.412 1.579 1.00 97.25 96 TRP A C 1
ATOM 704 O O . TRP A 1 96 ? -6.615 4.033 2.726 1.00 97.25 96 TRP A O 1
ATOM 714 N N . ALA A 1 97 ? -6.009 4.142 0.577 1.00 97.69 97 ALA A N 1
ATOM 715 C CA . ALA A 1 97 ? -4.806 3.344 0.773 1.00 97.69 97 ALA A CA 1
ATOM 716 C C . ALA A 1 97 ? -3.662 3.809 -0.114 1.00 97.69 97 ALA A C 1
ATOM 718 O O . ALA A 1 97 ? -3.892 4.370 -1.184 1.00 97.69 97 ALA A O 1
ATOM 719 N N . SER A 1 98 ? -2.434 3.544 0.315 1.00 97.94 98 SER A N 1
ATOM 720 C CA . SER A 1 98 ? -1.241 3.807 -0.481 1.00 97.94 98 SER A CA 1
ATOM 721 C C . SER A 1 98 ? -0.424 2.540 -0.636 1.00 97.94 98 SER A C 1
ATOM 723 O O . SER A 1 98 ? -0.307 1.758 0.303 1.00 97.94 98 SER A O 1
ATOM 725 N N . SER A 1 99 ? 0.144 2.336 -1.819 1.00 97.75 99 SER A N 1
ATOM 726 C CA . SER A 1 99 ? 1.073 1.240 -2.085 1.00 97.75 99 SER A CA 1
ATOM 727 C C . SER A 1 99 ? 2.121 1.652 -3.113 1.00 97.75 99 SER A C 1
ATOM 729 O O . SER A 1 99 ? 1.931 2.597 -3.889 1.00 97.75 99 SER A O 1
ATOM 731 N N . VAL A 1 100 ? 3.241 0.934 -3.123 1.00 97.81 100 VAL A N 1
ATOM 732 C CA . VAL A 1 100 ? 4.270 1.093 -4.153 1.00 97.81 100 VAL A CA 1
ATOM 733 C C . VAL A 1 100 ? 3.912 0.240 -5.367 1.00 97.81 100 VAL A C 1
ATOM 735 O O . VAL A 1 100 ? 3.623 -0.944 -5.231 1.00 97.81 100 VAL A O 1
ATOM 738 N N . ASN A 1 101 ? 3.952 0.826 -6.559 1.00 97.56 101 ASN A N 1
ATOM 739 C CA . ASN A 1 101 ? 3.803 0.136 -7.835 1.00 97.56 101 ASN A CA 1
ATOM 740 C C . ASN A 1 101 ? 5.141 0.131 -8.576 1.00 97.56 101 ASN A C 1
ATOM 742 O O . ASN A 1 101 ? 5.742 1.186 -8.789 1.00 97.56 101 ASN A O 1
ATOM 746 N N . TYR A 1 102 ? 5.572 -1.045 -9.020 1.00 97.06 102 TYR A N 1
ATOM 747 C CA . TYR A 1 102 ? 6.745 -1.192 -9.877 1.00 97.06 102 TYR A CA 1
ATOM 748 C C . TYR A 1 102 ? 6.303 -1.432 -11.313 1.00 97.06 102 TYR A C 1
ATOM 750 O O . TYR A 1 102 ? 5.474 -2.308 -11.564 1.00 97.06 102 TYR A O 1
ATOM 758 N N . ARG A 1 103 ? 6.852 -0.672 -12.263 1.00 95.88 103 ARG A N 1
ATOM 759 C CA . ARG A 1 103 ? 6.541 -0.773 -13.698 1.00 95.88 103 ARG A CA 1
ATOM 760 C C . ARG A 1 103 ? 7.816 -0.720 -14.520 1.00 95.88 103 ARG A C 1
ATOM 762 O O . ARG A 1 103 ? 8.638 0.153 -14.280 1.00 95.88 103 ARG A O 1
ATOM 769 N N . SER A 1 104 ? 7.961 -1.567 -15.530 1.00 95.56 104 SER A N 1
ATOM 770 C CA . SER A 1 104 ? 9.031 -1.432 -16.520 1.00 95.56 104 SER A CA 1
ATOM 771 C C . SER A 1 104 ? 8.479 -1.010 -17.879 1.00 95.56 104 SER A C 1
ATOM 773 O O . SER A 1 104 ? 7.342 -1.323 -18.233 1.00 95.56 104 SER A O 1
ATOM 775 N N . VAL A 1 105 ? 9.279 -0.267 -18.638 1.00 95.81 105 VAL A N 1
ATOM 776 C CA . VAL A 1 105 ? 9.001 0.089 -20.034 1.00 95.81 105 VAL A CA 1
ATOM 777 C C . VAL A 1 105 ? 10.250 -0.215 -20.845 1.00 95.81 105 VAL A C 1
ATOM 779 O O . VAL A 1 105 ? 11.330 0.260 -20.501 1.00 95.81 105 VAL A O 1
ATOM 782 N N . PHE A 1 106 ? 10.111 -1.011 -21.901 1.00 94.31 106 PHE A N 1
ATOM 783 C CA . PHE A 1 106 ? 11.183 -1.221 -22.868 1.00 94.31 106 PHE A CA 1
ATOM 784 C C . PHE A 1 106 ? 11.137 -0.107 -23.913 1.00 94.31 106 PHE A C 1
ATOM 786 O O . PHE A 1 106 ? 10.115 0.076 -24.575 1.00 94.31 106 PHE A O 1
ATOM 793 N N . THR A 1 107 ? 12.236 0.626 -24.049 1.00 92.69 107 THR A N 1
ATOM 794 C CA . THR A 1 107 ? 12.420 1.637 -25.087 1.00 92.69 107 THR A CA 1
ATOM 795 C C . THR A 1 107 ? 13.329 1.055 -26.153 1.00 92.69 107 THR A C 1
ATOM 797 O O . THR A 1 107 ? 14.516 0.813 -25.912 1.00 92.69 107 THR A O 1
ATOM 800 N N . ASP A 1 108 ? 12.772 0.851 -27.343 1.00 87.75 108 ASP A N 1
ATOM 801 C CA . ASP A 1 108 ? 13.580 0.556 -28.514 1.00 87.75 108 ASP A CA 1
ATOM 802 C C . ASP A 1 108 ? 14.297 1.841 -28.957 1.00 87.75 108 ASP A C 1
ATOM 804 O O . ASP A 1 108 ? 13.660 2.857 -29.234 1.00 87.75 108 ASP A O 1
ATOM 808 N N . THR A 1 109 ? 15.631 1.814 -28.962 1.00 82.75 109 THR A N 1
ATOM 809 C CA . THR A 1 109 ? 16.459 2.925 -29.459 1.00 82.75 109 THR A CA 1
ATOM 810 C C . THR A 1 109 ? 16.795 2.765 -30.927 1.00 82.75 109 THR A C 1
ATOM 812 O O . THR A 1 109 ? 17.643 3.503 -31.436 1.00 82.75 109 THR A O 1
ATOM 815 N N . SER A 1 110 ? 16.147 1.821 -31.617 1.00 80.44 110 SER A N 1
ATOM 816 C CA . SER A 1 110 ? 16.191 1.775 -33.059 1.00 80.44 110 SER A CA 1
ATOM 817 C C . SER A 1 110 ? 15.584 3.063 -33.603 1.00 80.44 110 SER A C 1
ATOM 819 O O . SER A 1 110 ? 14.394 3.213 -33.857 1.00 80.44 110 SER A O 1
ATOM 821 N N . THR A 1 111 ? 16.456 4.056 -33.789 1.00 59.94 111 THR A N 1
ATOM 822 C CA . THR A 1 111 ? 16.294 4.986 -34.882 1.00 59.94 111 THR A CA 1
ATOM 823 C C . THR A 1 111 ? 16.208 4.071 -36.080 1.00 59.94 111 THR A C 1
ATOM 825 O O . THR A 1 111 ? 17.186 3.422 -36.453 1.00 59.94 111 THR A O 1
ATOM 828 N N . THR A 1 112 ? 14.994 3.908 -36.599 1.00 54.72 112 THR A N 1
ATOM 829 C CA . THR A 1 112 ? 14.758 3.416 -37.945 1.00 54.72 112 THR A CA 1
ATOM 830 C C . THR A 1 112 ? 15.774 4.144 -38.800 1.00 54.72 112 THR A C 1
ATOM 832 O O . THR A 1 112 ? 15.646 5.347 -39.045 1.00 54.72 112 THR A O 1
ATOM 835 N N . GLY A 1 113 ? 16.876 3.458 -39.106 1.00 51.53 113 GLY A N 1
ATOM 836 C CA . GLY A 1 113 ? 17.884 3.969 -40.000 1.00 51.53 113 GLY A CA 1
ATOM 837 C C . GLY A 1 113 ? 17.121 4.147 -41.280 1.00 51.53 113 GLY A C 1
ATOM 838 O O . GLY A 1 113 ? 16.759 3.126 -41.850 1.00 51.53 113 GLY A O 1
ATOM 839 N N . SER A 1 114 ? 16.781 5.410 -41.578 1.00 50.09 114 SER A N 1
ATOM 840 C CA . SER A 1 114 ? 16.070 5.894 -42.757 1.00 50.09 114 SER A CA 1
ATOM 841 C C . SER A 1 114 ? 15.429 4.740 -43.500 1.00 50.09 114 SER A C 1
ATOM 843 O O . SER A 1 114 ? 16.142 4.097 -44.282 1.00 50.09 114 SER A O 1
ATOM 845 N N . ASP A 1 115 ? 14.152 4.451 -43.207 1.00 42.66 115 ASP A N 1
ATOM 846 C CA . ASP A 1 115 ? 13.360 3.542 -44.029 1.00 42.66 115 ASP A CA 1
ATOM 847 C C . ASP A 1 115 ? 13.802 3.781 -45.460 1.00 42.66 115 ASP A C 1
ATOM 849 O O . ASP A 1 115 ? 13.732 4.910 -45.962 1.00 42.66 115 ASP A O 1
ATOM 853 N N . CYS A 1 116 ? 14.419 2.768 -46.067 1.00 42.34 116 CYS A N 1
ATOM 854 C CA . CYS A 1 116 ? 14.705 2.847 -47.474 1.00 42.34 116 CYS A CA 1
ATOM 855 C C . CYS A 1 116 ? 13.326 2.992 -48.114 1.00 42.34 116 CYS A C 1
ATOM 857 O O . CYS A 1 116 ? 12.618 2.004 -48.288 1.00 42.34 116 CYS A O 1
ATOM 859 N N . ASN A 1 117 ? 12.946 4.230 -48.434 1.00 42.72 117 ASN A N 1
ATOM 860 C CA . ASN A 1 117 ? 11.968 4.573 -49.451 1.00 42.72 117 ASN A CA 1
ATOM 861 C C . ASN A 1 117 ? 12.560 4.080 -50.775 1.00 42.72 117 ASN A C 1
ATOM 863 O O . ASN A 1 117 ? 13.050 4.841 -51.601 1.00 42.72 117 ASN A O 1
ATOM 867 N N . GLY A 1 118 ? 12.632 2.763 -50.907 1.00 39.28 118 GLY A N 1
ATOM 868 C CA . GLY A 1 118 ? 13.172 2.045 -52.032 1.00 39.28 118 GLY A CA 1
ATOM 869 C C . GLY A 1 118 ? 12.061 1.174 -52.573 1.00 39.28 118 GLY A C 1
ATOM 870 O O . GLY A 1 118 ? 11.733 0.151 -51.983 1.00 39.28 118 GLY A O 1
ATOM 871 N N . GLY A 1 119 ? 11.513 1.597 -53.707 1.00 38.72 119 GLY A N 1
ATOM 872 C CA . GLY A 1 119 ? 10.925 0.682 -54.672 1.00 38.72 119 GLY A CA 1
ATOM 873 C C . GLY A 1 119 ? 9.546 0.152 -54.310 1.00 38.72 119 GLY A C 1
ATOM 874 O O . GLY A 1 119 ? 9.387 -0.938 -53.770 1.00 38.72 119 GLY A O 1
ATOM 875 N N . SER A 1 120 ? 8.541 0.915 -54.718 1.00 36.75 120 SER A N 1
ATOM 876 C CA . SER A 1 120 ? 7.439 0.441 -55.556 1.00 36.75 120 SER A CA 1
ATOM 877 C C . SER A 1 120 ? 7.296 -1.082 -55.672 1.00 36.75 120 SER A C 1
ATOM 879 O O . SER A 1 120 ? 8.033 -1.752 -56.396 1.00 36.75 120 SER A O 1
ATOM 881 N N . VAL A 1 121 ? 6.248 -1.618 -55.054 1.00 36.72 121 VAL A N 1
ATOM 882 C CA . VAL A 1 121 ? 5.648 -2.878 -55.499 1.00 36.72 121 VAL A CA 1
ATOM 883 C C . VAL A 1 121 ? 5.211 -2.690 -56.967 1.00 36.72 121 VAL A C 1
ATOM 885 O O . VAL A 1 121 ? 4.568 -1.676 -57.263 1.00 36.72 121 VAL A O 1
ATOM 888 N N . PRO A 1 122 ? 5.520 -3.604 -57.905 1.00 42.34 122 PRO A N 1
ATOM 889 C CA . PRO A 1 122 ? 5.079 -3.464 -59.290 1.00 42.34 122 PRO A CA 1
ATOM 890 C C . PRO A 1 122 ? 3.548 -3.543 -59.358 1.00 42.34 122 PRO A C 1
ATOM 892 O O . PRO A 1 122 ? 2.972 -4.593 -59.082 1.00 42.34 122 PRO A O 1
ATOM 895 N N . GLY A 1 123 ? 2.881 -2.442 -59.719 1.00 38.47 123 GLY A N 1
ATOM 896 C CA . GLY A 1 123 ? 1.492 -2.504 -60.192 1.00 38.47 123 GLY A CA 1
ATOM 897 C C . GLY A 1 123 ? 0.497 -1.448 -59.713 1.00 38.47 123 GLY A C 1
ATOM 898 O O . GLY A 1 123 ? -0.631 -1.480 -60.196 1.00 38.47 123 GLY A O 1
ATOM 899 N N . LYS A 1 124 ? 0.840 -0.497 -58.831 1.00 34.94 124 LYS A N 1
ATOM 900 C CA . LYS A 1 124 ? -0.048 0.653 -58.557 1.00 34.94 124 LYS A CA 1
ATOM 901 C C . LYS A 1 124 ? 0.732 1.948 -58.348 1.00 34.94 124 LYS A C 1
ATOM 903 O O . LYS A 1 124 ? 1.430 2.098 -57.353 1.00 34.94 124 LYS A O 1
ATOM 908 N N . CYS A 1 125 ? 0.557 2.895 -59.270 1.00 31.19 125 CYS A N 1
ATOM 909 C CA . CYS A 1 125 ? 0.972 4.283 -59.094 1.00 31.19 125 CYS A CA 1
ATOM 910 C C . CYS A 1 125 ? 0.112 4.922 -57.994 1.00 31.19 125 CYS A C 1
ATOM 912 O O . CYS A 1 125 ? -0.998 5.382 -58.252 1.00 31.19 125 CYS A O 1
ATOM 914 N N . GLY A 1 126 ? 0.609 4.897 -56.759 1.00 33.19 126 GLY A N 1
ATOM 915 C CA . GLY A 1 126 ? 0.142 5.784 -55.703 1.00 33.19 126 GLY A CA 1
ATOM 916 C C . GLY A 1 126 ? 0.752 7.165 -55.915 1.00 33.19 126 GLY A C 1
ATOM 917 O O . GLY A 1 126 ? 1.964 7.297 -56.060 1.00 33.19 126 GLY A O 1
ATOM 918 N N . THR A 1 127 ? -0.095 8.182 -55.979 1.00 36.62 127 THR A N 1
ATOM 919 C CA . THR A 1 127 ? 0.276 9.589 -56.107 1.00 36.62 127 THR A CA 1
ATOM 920 C C . THR A 1 127 ? 1.102 10.026 -54.894 1.00 36.62 127 THR A C 1
ATOM 922 O O . THR A 1 127 ? 0.636 9.928 -53.759 1.00 36.62 127 THR A O 1
ATOM 925 N N . CYS A 1 128 ? 2.318 10.523 -55.121 1.00 34.75 128 CYS A N 1
ATOM 926 C CA . CYS A 1 128 ? 3.132 11.140 -54.079 1.00 34.75 128 CYS A CA 1
ATOM 927 C C . CYS A 1 128 ? 2.545 12.511 -53.717 1.00 34.75 128 CYS A C 1
ATOM 929 O O . CYS A 1 128 ? 2.554 13.431 -54.532 1.00 34.75 128 CYS A O 1
ATOM 931 N N . GLY A 1 129 ? 2.052 12.663 -52.489 1.00 39.81 129 GLY A N 1
ATOM 932 C CA . GLY A 1 129 ? 1.724 13.960 -51.899 1.00 39.81 129 GLY A CA 1
ATOM 933 C C . GLY A 1 129 ? 2.986 14.670 -51.414 1.00 39.81 129 GLY A C 1
ATOM 934 O O . GLY A 1 129 ? 3.174 14.830 -50.215 1.00 39.81 129 GLY A O 1
ATOM 935 N N . GLY A 1 130 ? 3.870 15.041 -52.337 1.00 35.84 130 GLY A N 1
ATOM 936 C CA . GLY A 1 130 ? 4.934 16.007 -52.092 1.00 35.84 130 GLY A CA 1
ATOM 937 C C . GLY A 1 130 ? 4.566 17.300 -52.804 1.00 35.84 130 GLY A C 1
ATOM 938 O O . GLY A 1 130 ? 4.389 17.304 -54.018 1.00 35.84 130 GLY A O 1
ATOM 939 N N . THR A 1 131 ? 4.409 18.398 -52.070 1.00 42.47 131 THR A N 1
ATOM 940 C CA . THR A 1 131 ? 4.353 19.738 -52.665 1.00 42.47 131 THR A CA 1
ATOM 941 C C . THR A 1 131 ? 5.730 20.078 -53.227 1.00 42.47 131 THR A C 1
ATOM 943 O O . THR A 1 131 ? 6.559 20.663 -52.534 1.00 42.47 131 THR A O 1
ATOM 946 N N . GLU A 1 132 ? 5.985 19.685 -54.472 1.00 37.19 132 GLU A N 1
ATOM 947 C CA . GLU A 1 132 ? 7.079 20.237 -55.262 1.00 37.19 132 GLU A CA 1
ATOM 948 C C . GLU A 1 132 ? 6.608 21.532 -55.921 1.00 37.19 132 GLU A C 1
ATOM 950 O O . GLU A 1 132 ? 5.745 21.553 -56.801 1.00 37.19 132 GLU A O 1
ATOM 955 N N . THR A 1 133 ? 7.175 22.642 -55.465 1.00 41.53 133 THR A N 1
ATOM 956 C CA . THR A 1 133 ? 7.049 23.938 -56.119 1.00 41.53 133 THR A CA 1
ATOM 957 C C . THR A 1 133 ? 7.910 23.913 -57.386 1.00 41.53 133 THR A C 1
ATOM 959 O O . THR A 1 133 ? 9.129 24.009 -57.305 1.00 41.53 133 THR A O 1
ATOM 962 N N . ASN A 1 134 ? 7.255 23.811 -58.545 1.00 46.00 134 ASN A N 1
ATOM 963 C CA . ASN A 1 134 ? 7.773 24.055 -59.900 1.00 46.00 134 ASN A CA 1
ATOM 964 C C . ASN A 1 134 ? 8.941 23.169 -60.383 1.00 46.00 134 ASN A C 1
ATOM 966 O O . ASN A 1 134 ? 10.104 23.559 -60.306 1.00 46.00 134 ASN A O 1
ATOM 970 N N . SER A 1 135 ? 8.621 22.055 -61.048 1.00 35.62 135 SER A N 1
ATOM 971 C CA . SER A 1 135 ? 9.534 21.390 -61.991 1.00 35.62 135 SER A CA 1
ATOM 972 C C . SER A 1 135 ? 8.763 20.963 -63.256 1.00 35.62 135 SER A C 1
ATOM 974 O O . SER A 1 135 ? 7.622 20.508 -63.132 1.00 35.62 135 SER A O 1
ATOM 976 N N . PRO A 1 136 ? 9.297 21.176 -64.479 1.00 40.19 136 PRO A N 1
ATOM 977 C CA . PRO A 1 136 ? 8.552 20.999 -65.724 1.00 40.19 136 PRO A CA 1
ATOM 978 C C . PRO A 1 136 ? 8.204 19.528 -65.987 1.00 40.19 136 PRO A C 1
ATOM 980 O O . PRO A 1 136 ? 9.013 18.617 -65.815 1.00 40.19 136 PRO A O 1
ATOM 983 N N . THR A 1 137 ? 6.972 19.308 -66.434 1.00 36.88 137 THR A N 1
ATOM 984 C CA . THR A 1 137 ? 6.374 18.005 -66.725 1.00 36.88 137 THR A CA 1
ATOM 985 C C . THR A 1 137 ? 7.140 17.245 -67.813 1.00 36.88 137 THR A C 1
ATOM 987 O O . THR A 1 137 ? 7.070 17.571 -68.996 1.00 36.88 137 THR A O 1
ATOM 990 N N . CYS A 1 138 ? 7.838 16.174 -67.431 1.00 39.69 138 CYS A N 1
ATOM 991 C CA . CYS A 1 138 ? 8.386 15.206 -68.380 1.00 39.69 138 CYS A CA 1
ATOM 992 C C . CYS A 1 138 ? 7.294 14.205 -68.776 1.00 39.69 138 CYS A C 1
ATOM 994 O O . CYS A 1 138 ? 6.716 13.538 -67.919 1.00 39.69 138 CYS A O 1
ATOM 996 N N . SER A 1 139 ? 7.011 14.088 -70.072 1.00 40.12 139 SER A N 1
ATOM 997 C CA . SER A 1 139 ? 6.065 13.110 -70.616 1.00 40.12 139 SER A CA 1
ATOM 998 C C . SER A 1 139 ? 6.828 12.033 -71.382 1.00 40.12 139 SER A C 1
ATOM 1000 O O . SER A 1 139 ? 7.596 12.324 -72.294 1.00 40.12 139 SER A O 1
ATOM 1002 N N . TRP A 1 140 ? 6.616 10.778 -70.993 1.00 38.69 140 TRP A N 1
ATOM 1003 C CA . TRP A 1 140 ? 7.157 9.609 -71.679 1.00 38.69 140 TRP A CA 1
ATOM 1004 C C . TRP A 1 140 ? 6.020 8.946 -72.450 1.00 38.69 140 TRP A C 1
ATOM 1006 O O . TRP A 1 140 ? 4.936 8.748 -71.901 1.00 38.69 140 TRP A O 1
ATOM 1016 N N . SER A 1 141 ? 6.256 8.603 -73.715 1.00 38.19 141 SER A N 1
ATOM 1017 C CA . SER A 1 141 ? 5.320 7.803 -74.507 1.00 38.19 141 SER A CA 1
ATOM 1018 C C . SER A 1 141 ? 5.964 6.471 -74.873 1.00 38.19 141 SER A C 1
ATOM 1020 O O . SER A 1 141 ? 7.158 6.401 -75.158 1.00 38.19 141 SER A O 1
ATOM 1022 N N . PHE A 1 142 ? 5.166 5.406 -74.813 1.00 34.91 142 PHE A N 1
ATOM 1023 C CA . PHE A 1 142 ? 5.592 4.044 -75.111 1.00 34.91 142 PHE A CA 1
ATOM 1024 C C . PHE A 1 142 ? 5.035 3.603 -76.457 1.00 34.91 142 PHE A C 1
ATOM 1026 O O . PHE A 1 142 ? 3.819 3.548 -76.632 1.00 34.91 142 PHE A O 1
ATOM 1033 N N . THR A 1 143 ? 5.926 3.213 -77.369 1.00 30.53 143 THR A N 1
ATOM 1034 C CA . THR A 1 143 ? 5.549 2.477 -78.581 1.00 30.53 143 THR A CA 1
ATOM 1035 C C . THR A 1 143 ? 6.618 1.417 -78.870 1.00 30.53 143 THR A C 1
ATOM 1037 O O . THR A 1 143 ? 7.681 1.732 -79.392 1.00 30.53 143 THR A O 1
ATOM 1040 N N . GLY A 1 144 ? 6.360 0.155 -78.506 1.00 53.12 144 GLY A N 1
ATOM 1041 C CA . GLY A 1 144 ? 7.300 -0.963 -78.707 1.00 53.12 144 GLY A CA 1
ATOM 1042 C C . GLY A 1 144 ? 8.433 -1.072 -77.670 1.00 53.12 144 GLY A C 1
ATOM 1043 O O . GLY A 1 144 ? 8.387 -0.455 -76.610 1.00 53.12 144 GLY A O 1
ATOM 1044 N N . SER A 1 145 ? 9.439 -1.907 -77.966 1.00 33.66 145 SER A N 1
ATOM 1045 C CA . SER A 1 145 ? 10.566 -2.272 -77.084 1.00 33.66 145 SER A CA 1
ATOM 1046 C C . SER A 1 145 ? 11.734 -1.269 -77.078 1.00 33.66 145 SER A C 1
ATOM 1048 O O . SER A 1 145 ? 12.857 -1.637 -76.738 1.00 33.66 145 SER A O 1
ATOM 1050 N N . THR A 1 146 ? 11.498 -0.012 -77.454 1.00 34.97 146 THR A N 1
ATOM 1051 C CA . THR A 1 146 ? 12.543 1.016 -77.567 1.00 34.97 146 THR A CA 1
ATOM 1052 C C . THR A 1 146 ? 12.111 2.309 -76.886 1.00 34.97 146 THR A C 1
ATOM 1054 O O . THR A 1 146 ? 10.995 2.782 -77.087 1.00 34.97 146 THR A O 1
ATOM 1057 N N . TYR A 1 147 ? 13.014 2.899 -76.098 1.00 42.69 147 TYR A N 1
ATOM 1058 C CA . TYR A 1 147 ? 12.814 4.196 -75.452 1.00 42.69 147 TYR A CA 1
ATOM 1059 C C . TYR A 1 147 ? 13.461 5.298 -76.288 1.00 42.69 147 TYR A C 1
ATOM 1061 O O . TYR A 1 147 ? 14.664 5.266 -76.538 1.00 42.69 147 TYR A O 1
ATOM 1069 N N . THR A 1 148 ? 12.687 6.310 -76.664 1.00 44.09 148 THR A N 1
ATOM 1070 C CA . THR A 1 148 ? 13.214 7.568 -77.208 1.00 44.09 148 THR A CA 1
ATOM 1071 C C . THR A 1 148 ? 12.838 8.705 -76.272 1.00 44.09 148 THR A C 1
ATOM 1073 O O . THR A 1 148 ? 11.663 9.026 -76.119 1.00 44.09 148 THR A O 1
ATOM 1076 N N . ASN A 1 149 ? 13.848 9.295 -75.631 1.00 43.38 149 ASN A N 1
ATOM 1077 C CA . ASN A 1 149 ? 13.713 10.507 -74.832 1.00 43.38 149 ASN A CA 1
ATOM 1078 C C . ASN A 1 149 ? 13.947 11.713 -75.750 1.00 43.38 149 ASN A C 1
ATOM 1080 O O . ASN A 1 149 ? 15.049 11.896 -76.264 1.00 43.38 149 ASN A O 1
ATOM 1084 N N . THR A 1 150 ? 12.914 12.517 -75.985 1.00 44.19 150 THR A N 1
ATOM 1085 C CA . THR A 1 150 ? 13.004 13.701 -76.852 1.00 44.19 150 THR A CA 1
ATOM 1086 C C . THR A 1 150 ? 13.535 14.951 -76.152 1.00 44.19 150 THR A C 1
ATOM 1088 O O . THR A 1 150 ? 13.767 15.949 -76.831 1.00 44.19 150 THR A O 1
ATOM 1091 N N . THR A 1 151 ? 13.809 14.925 -74.841 1.00 46.56 151 THR A N 1
ATOM 1092 C CA . THR A 1 151 ? 14.317 16.116 -74.144 1.00 46.56 151 THR A CA 1
ATOM 1093 C C . THR A 1 151 ? 15.179 15.756 -72.927 1.00 46.56 151 THR A C 1
ATOM 1095 O O . THR A 1 151 ? 14.680 15.607 -71.822 1.00 46.56 151 THR A O 1
ATOM 1098 N N . GLY A 1 152 ? 16.496 15.633 -73.134 1.00 46.66 152 GLY A N 1
ATOM 1099 C CA . GLY A 1 152 ? 17.571 16.063 -72.217 1.00 46.66 152 GLY A CA 1
ATOM 1100 C C . GLY A 1 152 ? 17.595 15.671 -70.726 1.00 46.66 152 GLY A C 1
ATOM 1101 O O . GLY A 1 152 ? 18.435 16.216 -70.015 1.00 46.66 152 GLY A O 1
ATOM 1102 N N . CYS A 1 153 ? 16.747 14.779 -70.215 1.00 41.75 153 CYS A N 1
ATOM 1103 C CA . CYS A 1 153 ? 16.788 14.374 -68.802 1.00 41.75 153 CYS A CA 1
ATOM 1104 C C . CYS A 1 153 ? 17.671 13.129 -68.581 1.00 41.75 153 CYS A C 1
ATOM 1106 O O . CYS A 1 153 ? 17.524 12.150 -69.322 1.00 41.75 153 CYS A O 1
ATOM 1108 N N . PRO A 1 154 ? 18.553 13.118 -67.560 1.00 44.56 154 PRO A N 1
ATOM 1109 C CA . PRO A 1 154 ? 19.340 11.940 -67.214 1.00 44.56 154 PRO A CA 1
ATOM 1110 C C . PRO A 1 154 ? 18.430 10.810 -66.716 1.00 44.56 154 PRO A C 1
ATOM 1112 O O . PRO A 1 154 ? 17.556 11.017 -65.876 1.00 44.56 154 PRO A O 1
ATOM 1115 N N . TYR A 1 155 ? 18.644 9.605 -67.244 1.00 39.41 155 TYR A N 1
ATOM 1116 C CA . TYR A 1 155 ? 18.004 8.385 -66.760 1.00 39.41 155 TYR A CA 1
ATOM 1117 C C . TYR A 1 155 ? 18.565 8.047 -65.373 1.00 39.41 155 TYR A C 1
ATOM 1119 O O . TYR A 1 155 ? 19.746 7.727 -65.244 1.00 39.41 155 TYR A O 1
ATOM 1127 N N . ILE A 1 156 ? 17.730 8.139 -64.338 1.00 41.72 156 ILE A N 1
ATOM 1128 C CA . ILE A 1 156 ? 18.050 7.660 -62.991 1.00 41.72 156 ILE A CA 1
ATOM 1129 C C . ILE A 1 156 ? 17.328 6.324 -62.825 1.00 41.72 156 ILE A C 1
ATOM 1131 O O . ILE A 1 156 ? 16.100 6.280 -62.774 1.00 41.72 156 ILE A O 1
ATOM 1135 N N . ASP A 1 157 ? 18.093 5.235 -62.780 1.00 35.72 157 ASP A N 1
ATOM 1136 C CA . ASP A 1 157 ? 17.570 3.914 -62.437 1.00 35.72 157 ASP A CA 1
ATOM 1137 C C . ASP A 1 157 ? 16.981 3.966 -61.010 1.00 35.72 157 ASP A C 1
ATOM 1139 O O . ASP A 1 157 ? 17.668 4.428 -60.089 1.00 35.72 157 ASP A O 1
ATOM 1143 N N . PRO A 1 158 ? 15.734 3.509 -60.787 1.00 34.91 158 PRO A N 1
ATOM 1144 C CA . PRO A 1 158 ? 15.100 3.504 -59.468 1.00 34.91 158 PRO A CA 1
ATOM 1145 C C . PRO A 1 158 ? 15.834 2.665 -58.406 1.00 34.91 158 PRO A C 1
ATOM 1147 O O . PRO A 1 158 ? 15.479 2.745 -57.231 1.00 34.91 158 PRO A O 1
ATOM 1150 N N . CYS A 1 159 ? 16.869 1.901 -58.771 1.00 31.19 159 CYS A N 1
ATOM 1151 C CA . CYS A 1 159 ? 17.747 1.218 -57.816 1.00 31.19 159 CYS A CA 1
ATOM 1152 C C . CYS A 1 159 ? 18.917 2.076 -57.286 1.00 31.19 159 CYS A C 1
ATOM 1154 O O . CYS A 1 159 ? 19.668 1.606 -56.434 1.00 31.19 159 CYS A O 1
ATOM 1156 N N . GLY A 1 160 ? 19.104 3.320 -57.744 1.00 32.91 160 GLY A N 1
ATOM 1157 C CA . GLY A 1 160 ? 20.098 4.244 -57.174 1.00 32.91 160 GLY A CA 1
ATOM 1158 C C . GLY A 1 160 ? 21.571 3.843 -57.350 1.00 32.91 160 GLY A C 1
ATOM 1159 O O . GLY A 1 160 ? 22.444 4.470 -56.752 1.00 32.91 160 GLY A O 1
ATOM 1160 N N . SER A 1 161 ? 21.889 2.840 -58.171 1.00 34.25 161 SER A N 1
ATOM 1161 C CA . SER A 1 161 ? 23.267 2.533 -58.556 1.00 34.25 161 SER A CA 1
ATOM 1162 C C . SER A 1 161 ? 23.565 3.131 -59.925 1.00 34.25 161 SER A C 1
ATOM 1164 O O . SER A 1 161 ? 23.122 2.611 -60.949 1.00 34.25 161 SER A O 1
ATOM 1166 N N . GLY A 1 162 ? 24.343 4.213 -59.957 1.00 28.75 162 GLY A N 1
ATOM 1167 C CA . GLY A 1 162 ? 25.029 4.609 -61.181 1.00 28.75 162 GLY A CA 1
ATOM 1168 C C . GLY A 1 162 ? 25.918 3.454 -61.641 1.00 28.75 162 GLY A C 1
ATOM 1169 O O . GLY A 1 162 ? 26.822 3.042 -60.919 1.00 28.75 162 GLY A O 1
ATOM 1170 N N . PHE A 1 163 ? 25.650 2.908 -62.824 1.00 27.94 163 PHE A N 1
ATOM 1171 C CA . PHE A 1 163 ? 26.586 2.013 -63.492 1.00 27.94 163 PHE A CA 1
ATOM 1172 C C . PHE A 1 163 ? 27.782 2.851 -63.958 1.00 27.94 163 PHE A C 1
ATOM 1174 O O . PHE A 1 163 ? 27.691 3.557 -64.960 1.00 27.94 163 PHE A O 1
ATOM 1181 N N . SER A 1 164 ? 28.906 2.791 -63.241 1.00 27.45 164 SER A N 1
ATOM 1182 C CA . SER A 1 164 ? 30.198 3.127 -63.839 1.00 27.45 164 SER A CA 1
ATOM 1183 C C . SER A 1 164 ? 30.760 1.863 -64.479 1.00 27.45 164 SER A C 1
ATOM 1185 O O . SER A 1 164 ? 31.024 0.882 -63.784 1.00 27.45 164 SER A O 1
ATOM 1187 N N . PHE A 1 165 ? 30.949 1.874 -65.797 1.00 26.30 165 PHE A N 1
ATOM 1188 C CA . PHE A 1 165 ? 31.831 0.907 -66.440 1.00 26.30 165 PHE A CA 1
ATOM 1189 C C . PHE A 1 165 ? 33.254 1.218 -65.984 1.00 26.30 165 PHE A C 1
ATOM 1191 O O . PHE A 1 165 ? 33.859 2.167 -66.475 1.00 26.30 165 PHE A O 1
ATOM 1198 N N . ASP A 1 166 ? 33.761 0.452 -65.022 1.00 27.42 166 ASP A N 1
ATOM 1199 C CA . ASP A 1 166 ? 35.181 0.453 -64.700 1.00 27.42 166 ASP A CA 1
ATOM 1200 C C . ASP A 1 166 ? 35.834 -0.743 -65.400 1.00 27.42 166 ASP A C 1
ATOM 1202 O O . ASP A 1 166 ? 35.512 -1.909 -65.151 1.00 27.42 166 ASP A O 1
ATOM 1206 N N . THR A 1 167 ? 36.714 -0.446 -66.349 1.00 32.75 167 THR A N 1
ATOM 1207 C CA . THR A 1 167 ? 37.619 -1.408 -66.975 1.00 32.75 167 THR A CA 1
ATOM 1208 C C . THR A 1 167 ? 38.661 -1.838 -65.950 1.00 32.75 167 THR A C 1
ATOM 1210 O O . THR A 1 167 ? 39.665 -1.150 -65.779 1.00 32.75 167 THR A O 1
ATOM 1213 N N . GLN A 1 168 ? 38.467 -2.991 -65.302 1.00 26.16 168 GLN A N 1
ATOM 1214 C CA . GLN A 1 168 ? 39.533 -3.632 -64.529 1.00 26.16 168 GLN A CA 1
ATOM 1215 C C . GLN A 1 168 ? 40.100 -4.875 -65.214 1.00 26.16 168 GLN A C 1
ATOM 1217 O O . GLN A 1 168 ? 39.431 -5.879 -65.456 1.00 26.16 168 GLN A O 1
ATOM 1222 N N . SER A 1 169 ? 41.395 -4.765 -65.491 1.00 27.86 169 SER A N 1
ATOM 1223 C CA . SER A 1 169 ? 42.334 -5.803 -65.879 1.00 27.86 169 SER A CA 1
ATOM 1224 C C . SER A 1 169 ? 42.732 -6.697 -64.697 1.00 27.86 169 SER A C 1
ATOM 1226 O O . SER A 1 169 ? 43.128 -6.204 -63.646 1.00 27.86 169 SER A O 1
ATOM 1228 N N . SER A 1 170 ? 42.745 -8.006 -64.965 1.00 31.39 170 SER A N 1
ATOM 1229 C CA . SER A 1 170 ? 43.593 -9.062 -64.379 1.00 31.39 170 SER A CA 1
ATOM 1230 C C . SER A 1 170 ? 43.566 -9.329 -62.864 1.00 31.39 170 SER A C 1
ATOM 1232 O O . SER A 1 170 ? 44.188 -8.631 -62.072 1.00 31.39 170 SER A O 1
ATOM 1234 N N . SER A 1 171 ? 43.031 -10.498 -62.502 1.00 28.30 171 SER A N 1
ATOM 1235 C CA . SER A 1 171 ? 43.771 -11.701 -62.055 1.00 28.30 171 SER A CA 1
ATOM 1236 C C . SER A 1 171 ? 42.961 -12.456 -60.992 1.00 28.30 171 SER A C 1
ATOM 1238 O O . SER A 1 171 ? 42.843 -12.029 -59.850 1.00 28.30 171 SER A O 1
ATOM 1240 N N . SER A 1 172 ? 42.382 -13.597 -61.374 1.00 26.48 172 SER A N 1
ATOM 1241 C CA . SER A 1 172 ? 41.744 -14.521 -60.434 1.00 26.48 172 SER A CA 1
ATOM 1242 C C . SER A 1 172 ? 42.339 -15.912 -60.597 1.00 26.48 172 SER A C 1
ATOM 1244 O O . SER A 1 172 ? 42.314 -16.484 -61.688 1.00 26.48 172 SER A O 1
ATOM 1246 N N . THR A 1 173 ? 42.846 -16.451 -59.496 1.00 25.05 173 THR A N 1
ATOM 1247 C CA . THR A 1 173 ? 43.172 -17.863 -59.309 1.00 25.05 173 THR A CA 1
ATOM 1248 C C . THR A 1 173 ? 41.919 -18.722 -59.480 1.00 25.05 173 THR A C 1
ATOM 1250 O O . THR A 1 173 ? 40.872 -18.468 -58.886 1.00 25.05 173 THR A O 1
ATOM 1253 N N . THR A 1 174 ? 42.030 -19.736 -60.331 1.00 25.09 174 THR A N 1
ATOM 1254 C CA . THR A 1 174 ? 40.993 -20.712 -60.664 1.00 25.09 174 THR A CA 1
ATOM 1255 C C . THR A 1 174 ? 40.913 -21.822 -59.617 1.00 25.09 174 THR A C 1
ATOM 1257 O O . THR A 1 174 ? 41.904 -22.490 -59.336 1.00 25.09 174 THR A O 1
ATOM 1260 N N . SER A 1 175 ? 39.702 -22.088 -59.123 1.00 25.14 175 SER A N 1
ATOM 1261 C CA . SER A 1 175 ? 39.337 -23.352 -58.474 1.00 25.14 175 SER A CA 1
ATOM 1262 C C . SER A 1 175 ? 38.233 -24.001 -59.305 1.00 25.14 175 SER A C 1
ATOM 1264 O O . SER A 1 175 ? 37.125 -23.474 -59.393 1.00 25.14 175 SER A O 1
ATOM 1266 N N . SER A 1 176 ? 38.546 -25.114 -59.965 1.00 23.58 176 SER A N 1
ATOM 1267 C CA . SER A 1 176 ? 37.622 -25.880 -60.805 1.00 23.58 176 SER A CA 1
ATOM 1268 C C . SER A 1 176 ? 36.871 -26.936 -59.992 1.00 23.58 176 SER A C 1
ATOM 1270 O O . SER A 1 176 ? 37.507 -27.731 -59.305 1.00 23.58 176 SER A O 1
ATOM 1272 N N . CYS A 1 177 ? 35.551 -27.028 -60.162 1.00 23.30 177 CYS A N 1
ATOM 1273 C CA . CYS A 1 177 ? 34.801 -28.252 -59.873 1.00 23.30 177 CYS A CA 1
ATOM 1274 C C . CYS A 1 177 ? 34.217 -28.778 -61.186 1.00 23.30 177 CYS A C 1
ATOM 1276 O O . CYS A 1 177 ? 33.348 -28.144 -61.781 1.00 23.30 177 CYS A O 1
ATOM 1278 N N . SER A 1 178 ? 34.718 -29.924 -61.643 1.00 26.48 178 SER A N 1
ATOM 1279 C CA . SER A 1 178 ? 34.194 -30.675 -62.782 1.00 26.48 178 SER A CA 1
ATOM 1280 C C . SER A 1 178 ? 33.033 -31.561 -62.339 1.00 26.48 178 SER A C 1
ATOM 1282 O O . SER A 1 178 ? 33.204 -32.404 -61.461 1.00 26.48 178 SER A O 1
ATOM 1284 N N . GLY A 1 179 ? 31.879 -31.401 -62.980 1.00 25.39 179 GLY A N 1
ATOM 1285 C CA . GLY A 1 179 ? 30.781 -32.359 -62.942 1.00 25.39 179 GLY A CA 1
ATOM 1286 C C . GLY A 1 179 ? 30.298 -32.594 -64.366 1.00 25.39 179 GLY A C 1
ATOM 1287 O O . GLY A 1 179 ? 29.731 -31.693 -64.977 1.00 25.39 179 GLY A O 1
ATOM 1288 N N . SER A 1 180 ? 30.579 -33.773 -64.911 1.00 28.25 180 SER A N 1
ATOM 1289 C CA . SER A 1 180 ? 29.934 -34.283 -66.120 1.00 28.25 180 SER A CA 1
ATOM 1290 C C . SER A 1 180 ? 28.642 -34.983 -65.723 1.00 28.25 180 SER A C 1
ATOM 1292 O O . SER A 1 180 ? 28.692 -35.744 -64.763 1.00 28.25 180 SER A O 1
ATOM 1294 N N . GLU A 1 181 ? 27.550 -34.807 -66.475 1.00 30.05 181 GLU A N 1
ATOM 1295 C CA . GLU A 1 181 ? 26.723 -35.936 -66.931 1.00 30.05 181 GLU A CA 1
ATOM 1296 C C . GLU A 1 181 ? 25.590 -35.554 -67.898 1.00 30.05 181 GLU A C 1
ATOM 1298 O O . GLU A 1 181 ? 25.262 -34.389 -68.112 1.00 30.05 181 GLU A O 1
ATOM 1303 N N . ASN A 1 182 ? 25.096 -36.614 -68.539 1.00 31.83 182 ASN A N 1
ATOM 1304 C CA . ASN A 1 182 ? 24.420 -36.731 -69.826 1.00 31.83 182 ASN A CA 1
ATOM 1305 C C . ASN A 1 182 ? 22.970 -36.221 -69.867 1.00 31.83 182 ASN A C 1
ATOM 1307 O O . ASN A 1 182 ? 22.195 -36.424 -68.936 1.00 31.83 182 ASN A O 1
ATOM 1311 N N . TYR A 1 183 ? 22.576 -35.666 -71.019 1.00 29.22 183 TYR A N 1
ATOM 1312 C CA . TYR A 1 183 ? 21.185 -35.345 -71.349 1.00 29.22 183 TYR A CA 1
ATOM 1313 C C . TYR 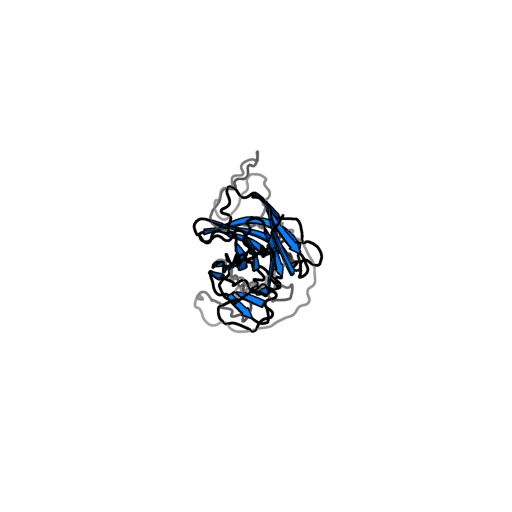A 1 183 ? 20.532 -36.464 -72.167 1.00 29.22 183 TYR A C 1
ATOM 1315 O O . TYR A 1 183 ? 21.070 -36.898 -73.184 1.00 29.22 183 TYR A O 1
ATOM 1323 N N . GLY A 1 184 ? 19.325 -36.862 -71.765 1.00 33.41 184 GLY A N 1
ATOM 1324 C CA . GLY A 1 184 ? 18.464 -37.752 -72.536 1.00 33.41 184 GLY A CA 1
ATOM 1325 C C . GLY A 1 184 ? 17.024 -37.760 -72.025 1.00 33.41 184 GLY A C 1
ATOM 1326 O O . GLY A 1 184 ? 16.634 -38.698 -71.348 1.00 33.41 184 GLY A O 1
ATOM 1327 N N . SER A 1 185 ? 16.233 -36.720 -72.318 1.00 36.19 185 SER A N 1
ATOM 1328 C CA . SER A 1 185 ? 14.822 -36.840 -72.748 1.00 36.19 185 SER A CA 1
ATOM 1329 C C . SER A 1 185 ? 14.164 -35.466 -72.939 1.00 36.19 185 SER A C 1
ATOM 1331 O O . SER A 1 185 ? 14.505 -34.481 -72.289 1.00 36.19 185 SER A O 1
ATOM 1333 N N . SER A 1 186 ? 13.239 -35.409 -73.895 1.00 36.53 186 SER A N 1
ATOM 1334 C CA . SER A 1 186 ? 12.611 -34.218 -74.463 1.00 36.53 186 SER A CA 1
ATOM 1335 C C . SER A 1 186 ? 11.172 -34.027 -73.965 1.00 36.53 186 SER A C 1
ATOM 1337 O O . SER A 1 186 ? 10.219 -34.353 -74.674 1.00 36.53 186 SER A O 1
ATOM 1339 N N . THR A 1 187 ? 11.002 -33.462 -72.771 1.00 36.78 187 THR A N 1
ATOM 1340 C CA . THR A 1 187 ? 9.719 -32.890 -72.316 1.00 36.78 187 THR A CA 1
ATOM 1341 C C . THR A 1 187 ? 9.966 -31.583 -71.557 1.00 36.78 187 THR A C 1
ATOM 1343 O O . THR A 1 187 ? 10.940 -31.515 -70.805 1.00 36.78 187 THR A O 1
ATOM 1346 N N . PRO A 1 188 ? 9.127 -30.542 -71.731 1.00 36.03 188 PRO A N 1
ATOM 1347 C CA . PRO A 1 188 ? 9.301 -29.269 -71.034 1.00 36.03 188 PRO A CA 1
ATOM 1348 C C . PRO A 1 188 ? 9.144 -29.484 -69.519 1.00 36.03 188 PRO A C 1
ATOM 1350 O O . PRO A 1 188 ? 8.201 -30.165 -69.108 1.00 36.03 188 PRO A O 1
ATOM 1353 N N . PRO A 1 189 ? 10.043 -28.955 -68.672 1.00 35.28 189 PRO A N 1
ATOM 1354 C CA . PRO A 1 189 ? 9.964 -29.198 -67.242 1.00 35.28 189 PRO A CA 1
ATOM 1355 C C . PRO A 1 189 ? 8.766 -28.458 -66.633 1.00 35.28 189 PRO A C 1
ATOM 1357 O O . PRO A 1 189 ? 8.612 -27.248 -66.798 1.00 35.28 189 PRO A O 1
ATOM 1360 N N . SER A 1 190 ? 7.942 -29.190 -65.880 1.00 34.38 190 SER A N 1
ATOM 1361 C CA . SER A 1 190 ? 7.078 -28.621 -64.840 1.00 34.38 190 SER A CA 1
ATOM 1362 C C . SER A 1 190 ? 7.902 -27.713 -63.911 1.00 34.38 190 SER A C 1
ATOM 1364 O O . SER A 1 190 ? 9.093 -27.980 -63.721 1.00 34.38 190 SER A O 1
ATOM 1366 N N . PRO A 1 191 ? 7.311 -26.667 -63.300 1.00 34.00 191 PRO A N 1
ATOM 1367 C CA . PRO A 1 191 ? 8.041 -25.794 -62.387 1.00 34.00 191 PRO A CA 1
ATOM 1368 C C . PRO A 1 191 ? 8.687 -26.622 -61.271 1.00 34.00 191 PRO A C 1
ATOM 1370 O O . PRO A 1 191 ? 8.005 -27.289 -60.493 1.00 34.00 191 PRO A O 1
ATOM 1373 N N . VAL A 1 192 ? 10.019 -26.593 -61.216 1.00 31.73 192 VAL A N 1
ATOM 1374 C CA . VAL A 1 192 ? 10.798 -27.254 -60.170 1.00 31.73 192 VAL A CA 1
ATOM 1375 C C . VAL A 1 192 ? 10.600 -26.464 -58.879 1.00 31.73 192 VAL A C 1
ATOM 1377 O O . VAL A 1 192 ? 11.153 -25.380 -58.701 1.00 31.73 192 VAL A O 1
ATOM 1380 N N . VAL A 1 193 ? 9.783 -26.994 -57.970 1.00 29.12 193 VAL A N 1
ATOM 1381 C CA . VAL A 1 193 ? 9.673 -26.481 -56.602 1.00 29.1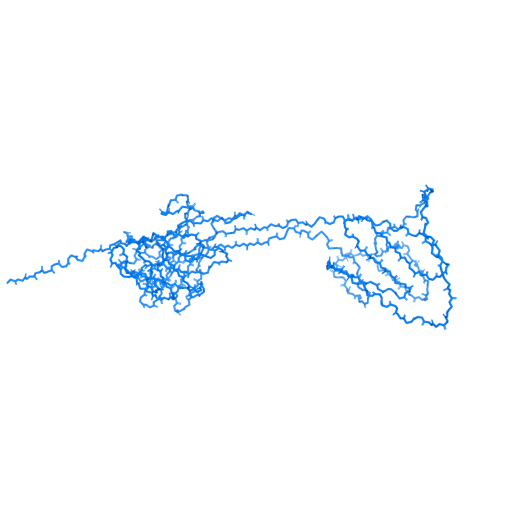2 193 VAL A CA 1
ATOM 1382 C C . VAL A 1 193 ? 10.783 -27.126 -55.776 1.00 29.12 193 VAL A C 1
ATOM 1384 O O . VAL A 1 193 ? 10.661 -28.264 -55.334 1.00 29.12 193 VAL A O 1
ATOM 1387 N N . CYS A 1 194 ? 11.879 -26.401 -55.562 1.00 25.67 194 CYS A N 1
ATOM 1388 C CA . CYS A 1 194 ? 12.881 -26.786 -54.570 1.00 25.67 194 CYS A CA 1
ATOM 1389 C C . CYS A 1 194 ? 12.411 -26.343 -53.180 1.00 25.67 194 CYS A C 1
ATOM 1391 O O . CYS A 1 194 ? 12.481 -25.160 -52.841 1.00 25.67 194 CYS A O 1
ATOM 1393 N N . THR A 1 195 ? 11.940 -27.284 -52.364 1.00 28.58 195 THR A N 1
ATOM 1394 C CA . THR A 1 195 ? 11.693 -27.053 -50.936 1.00 28.58 195 THR A CA 1
ATOM 1395 C C . THR A 1 195 ? 12.988 -27.305 -50.170 1.00 28.58 195 THR A C 1
ATOM 1397 O O . THR A 1 195 ? 13.482 -28.428 -50.132 1.00 28.58 195 THR A O 1
ATOM 1400 N N . ILE A 1 196 ? 13.556 -26.264 -49.559 1.00 29.94 196 ILE A N 1
ATOM 1401 C CA . ILE A 1 196 ? 14.711 -26.403 -48.664 1.00 29.94 196 ILE A CA 1
ATOM 1402 C C . ILE A 1 196 ? 14.187 -26.515 -47.232 1.00 29.94 196 ILE A C 1
ATOM 1404 O O . ILE A 1 196 ? 13.545 -25.594 -46.731 1.00 29.94 196 ILE A O 1
ATOM 1408 N N . TYR A 1 197 ? 14.495 -27.626 -46.565 1.00 26.31 197 TYR A N 1
ATOM 1409 C CA . TYR A 1 197 ? 14.384 -27.743 -45.114 1.00 26.31 197 TYR A CA 1
ATOM 1410 C C . TYR A 1 197 ? 15.675 -27.230 -44.478 1.00 26.31 197 TYR A C 1
ATOM 1412 O O . TYR A 1 197 ? 16.747 -27.765 -44.742 1.00 26.31 197 TYR A O 1
ATOM 1420 N N . ASN A 1 198 ? 15.570 -26.215 -43.622 1.00 33.44 198 ASN A N 1
ATOM 1421 C CA . ASN A 1 198 ? 16.651 -25.828 -42.721 1.00 33.44 198 ASN A CA 1
ATOM 1422 C C . ASN A 1 198 ? 16.158 -26.004 -41.285 1.00 33.44 198 ASN A C 1
ATOM 1424 O O . ASN A 1 198 ? 15.256 -25.297 -40.831 1.00 33.44 198 ASN A O 1
ATOM 1428 N N . SER A 1 199 ? 16.724 -26.975 -40.573 1.00 33.28 199 SER A N 1
ATOM 1429 C CA . SER A 1 199 ? 16.489 -27.155 -39.145 1.00 33.28 199 SER A CA 1
ATOM 1430 C C . SER A 1 199 ? 17.193 -26.030 -38.386 1.00 33.28 199 SER A C 1
ATOM 1432 O O . SER A 1 199 ? 18.384 -26.114 -38.102 1.00 33.28 199 SER A O 1
ATOM 1434 N N . GLY A 1 200 ? 16.442 -24.972 -38.078 1.00 37.56 200 GLY A N 1
ATOM 1435 C CA . GLY A 1 200 ? 16.839 -23.951 -37.109 1.00 37.56 200 GLY A CA 1
ATOM 1436 C C . GLY A 1 200 ? 17.337 -22.633 -37.700 1.00 37.56 200 GLY A C 1
ATOM 1437 O O . GLY A 1 200 ? 18.501 -22.295 -37.531 1.00 37.56 200 GLY A O 1
ATOM 1438 N N . SER A 1 201 ? 16.459 -21.855 -38.344 1.00 35.72 201 SER A N 1
ATOM 1439 C CA . SER A 1 201 ? 16.298 -20.401 -38.115 1.00 35.72 201 SER A CA 1
ATOM 1440 C C . SER A 1 201 ? 15.405 -19.753 -39.175 1.00 35.72 201 SER A C 1
ATOM 1442 O O . SER A 1 201 ? 15.433 -20.089 -40.356 1.00 35.72 201 SER A O 1
ATOM 1444 N N . ILE A 1 202 ? 14.586 -18.817 -38.705 1.00 41.66 202 ILE A N 1
ATOM 1445 C CA . ILE A 1 202 ? 13.436 -18.218 -39.379 1.00 41.66 202 ILE A CA 1
ATOM 1446 C C . ILE A 1 202 ? 13.922 -17.067 -40.268 1.00 41.66 202 ILE A C 1
ATOM 1448 O O . ILE A 1 202 ? 14.325 -16.037 -39.740 1.00 41.66 202 ILE A O 1
ATOM 1452 N N . CYS A 1 203 ? 13.917 -17.255 -41.591 1.00 32.47 203 CYS A N 1
ATOM 1453 C CA . CYS A 1 203 ? 13.605 -16.256 -42.633 1.00 32.47 203 CYS A CA 1
ATOM 1454 C C . CYS A 1 203 ? 14.113 -16.754 -43.994 1.00 32.47 203 CYS A C 1
ATOM 1456 O O . CYS A 1 203 ? 15.247 -16.488 -44.392 1.00 32.47 203 CYS A O 1
ATOM 1458 N N . SER A 1 204 ? 13.251 -17.441 -44.738 1.00 37.28 204 SER A N 1
ATOM 1459 C CA . SER A 1 204 ? 13.451 -17.712 -46.163 1.00 37.28 204 SER A CA 1
ATOM 1460 C C . SER A 1 204 ? 12.543 -16.764 -46.945 1.00 37.28 204 SER A C 1
ATOM 1462 O O . SER A 1 204 ? 11.330 -16.781 -46.748 1.00 37.28 204 SER A O 1
ATOM 1464 N N . ARG A 1 205 ? 13.101 -15.923 -47.822 1.00 37.19 205 ARG A N 1
ATOM 1465 C CA . ARG A 1 205 ? 12.322 -15.235 -48.861 1.00 37.19 205 ARG A CA 1
ATOM 1466 C C . ARG A 1 205 ? 12.778 -15.743 -50.218 1.00 37.19 205 ARG A C 1
ATOM 1468 O O . ARG A 1 205 ? 13.959 -15.676 -50.541 1.00 37.19 205 ARG A O 1
ATOM 1475 N N . SER A 1 206 ? 11.826 -16.248 -50.988 1.00 39.25 206 SER A N 1
ATOM 1476 C CA . SER A 1 206 ? 12.010 -16.643 -52.380 1.00 39.25 206 SER A CA 1
ATOM 1477 C C . SER A 1 206 ? 11.519 -15.512 -53.276 1.00 39.25 206 SER A C 1
ATOM 1479 O O . SER A 1 206 ? 10.453 -14.951 -53.024 1.00 39.25 206 SER A O 1
ATOM 1481 N N . PHE A 1 207 ? 12.269 -15.195 -54.328 1.00 38.72 207 PHE A N 1
ATOM 1482 C CA . PHE A 1 207 ? 11.806 -14.328 -55.407 1.00 38.72 207 PHE A CA 1
ATOM 1483 C C . PHE A 1 207 ? 11.755 -15.153 -56.688 1.00 38.72 207 PHE A C 1
ATOM 1485 O O . PHE A 1 207 ? 12.701 -15.870 -57.007 1.00 38.72 207 PHE A O 1
ATOM 1492 N N . VAL A 1 208 ? 10.643 -15.066 -57.412 1.00 36.12 208 VAL A N 1
ATOM 1493 C CA . VAL A 1 208 ? 10.478 -15.707 -58.718 1.00 36.12 208 VAL A CA 1
ATOM 1494 C C . VAL A 1 208 ? 10.363 -14.592 -59.749 1.00 36.12 208 VAL A C 1
ATOM 1496 O O . VAL A 1 208 ? 9.420 -13.806 -59.697 1.00 36.12 208 VAL A O 1
ATOM 1499 N N . ALA A 1 209 ? 11.332 -14.504 -60.659 1.00 38.03 209 ALA A N 1
ATOM 1500 C CA . ALA A 1 209 ? 11.247 -13.654 -61.841 1.00 38.03 209 ALA A CA 1
ATOM 1501 C C . ALA A 1 209 ? 10.842 -14.516 -63.054 1.00 38.03 209 ALA A C 1
ATOM 1503 O O . ALA A 1 209 ? 11.238 -15.682 -63.125 1.00 38.03 209 ALA A O 1
ATOM 1504 N N . PRO A 1 210 ? 10.082 -13.977 -64.025 1.00 35.44 210 PRO A N 1
ATOM 1505 C CA . PRO A 1 210 ? 9.463 -14.770 -65.092 1.00 35.44 210 PRO A CA 1
ATOM 1506 C C . PRO A 1 210 ? 10.432 -15.392 -66.117 1.00 35.44 210 PRO A C 1
ATOM 1508 O O . PRO A 1 210 ? 9.968 -16.100 -67.002 1.00 35.44 210 PRO A O 1
ATOM 1511 N N . LEU A 1 211 ? 11.751 -15.181 -66.013 1.00 40.09 211 LEU A N 1
ATOM 1512 C CA . LEU A 1 211 ? 12.747 -15.749 -66.941 1.00 40.09 211 LEU A CA 1
ATOM 1513 C C . LEU A 1 211 ? 13.998 -16.341 -66.256 1.00 40.09 211 LEU A C 1
ATOM 1515 O O . LEU A 1 211 ? 15.006 -16.580 -66.912 1.00 40.09 211 LEU A O 1
ATOM 1519 N N . GLY A 1 212 ? 13.951 -16.612 -64.948 1.00 44.72 212 GLY A N 1
ATOM 1520 C CA . GLY A 1 212 ? 15.053 -17.276 -64.243 1.00 44.72 212 GLY A CA 1
ATOM 1521 C C . GLY A 1 212 ? 14.859 -17.276 -62.730 1.00 44.72 212 GLY A C 1
ATOM 1522 O O . GLY A 1 212 ? 14.463 -16.265 -62.147 1.00 44.72 212 GLY A O 1
ATOM 1523 N N . VAL A 1 213 ? 15.119 -18.419 -62.090 1.00 39.84 213 VAL A N 1
ATOM 1524 C CA . VAL A 1 213 ? 15.015 -18.556 -60.633 1.00 39.84 213 VAL A CA 1
ATOM 1525 C C . VAL A 1 213 ? 16.352 -18.180 -60.004 1.00 39.84 213 VAL A C 1
ATOM 1527 O O . VAL A 1 213 ? 17.374 -18.802 -60.284 1.00 39.84 213 VAL A O 1
ATOM 1530 N N . TRP A 1 214 ? 16.337 -17.171 -59.137 1.00 41.28 214 TRP A N 1
ATOM 1531 C CA . TRP A 1 214 ? 17.503 -16.757 -58.363 1.00 41.28 214 TRP A CA 1
ATOM 1532 C C . TRP A 1 214 ? 17.314 -17.192 -56.914 1.00 41.28 214 TRP A C 1
ATOM 1534 O O . TRP A 1 214 ? 16.285 -16.904 -56.302 1.00 41.28 214 TRP A O 1
ATOM 1544 N N . TYR A 1 215 ? 18.317 -17.860 -56.348 1.00 40.47 215 TYR A N 1
ATOM 1545 C CA . TYR A 1 215 ? 18.329 -18.209 -54.931 1.00 40.47 215 TYR A CA 1
ATOM 1546 C C . TYR A 1 215 ? 19.415 -17.411 -54.220 1.00 40.47 215 TYR A C 1
ATOM 1548 O O . TYR A 1 215 ? 20.578 -17.426 -54.621 1.00 40.47 215 TYR A O 1
ATOM 1556 N N . VAL A 1 216 ? 19.036 -16.743 -53.133 1.00 40.53 216 VAL A N 1
ATOM 1557 C CA . VAL A 1 216 ? 19.976 -16.127 -52.196 1.00 40.53 216 VAL A CA 1
ATOM 1558 C C . VAL A 1 216 ? 19.931 -16.953 -50.917 1.00 40.53 216 VAL A C 1
ATOM 1560 O O . VAL A 1 216 ? 18.960 -16.881 -50.166 1.00 40.53 216 VAL A O 1
ATOM 1563 N N . SER A 1 217 ? 20.958 -17.767 -50.664 1.00 40.50 217 SER A N 1
ATOM 1564 C CA . SER A 1 217 ? 21.109 -18.427 -49.365 1.00 40.50 217 SER A CA 1
ATOM 1565 C C . SER A 1 217 ? 21.922 -17.535 -48.436 1.00 40.50 217 SER A C 1
ATOM 1567 O O . SER A 1 217 ? 23.053 -17.169 -48.758 1.00 40.50 217 SER A O 1
ATOM 1569 N N . ARG A 1 218 ? 21.383 -17.223 -47.257 1.00 38.81 218 ARG A N 1
ATOM 1570 C CA . ARG A 1 218 ? 22.199 -16.722 -46.148 1.00 38.81 218 ARG A CA 1
ATOM 1571 C C . ARG A 1 218 ? 22.906 -17.904 -45.497 1.00 38.81 218 ARG A C 1
ATOM 1573 O O . ARG A 1 218 ? 22.243 -18.754 -44.910 1.00 38.81 218 ARG A O 1
ATOM 1580 N N . CYS A 1 219 ? 24.231 -17.923 -45.552 1.00 35.38 219 CYS A N 1
ATOM 1581 C CA . CYS A 1 219 ? 25.011 -18.677 -44.582 1.00 35.38 219 CYS A CA 1
ATOM 1582 C C . CYS A 1 219 ? 25.140 -17.804 -43.338 1.00 35.38 219 CYS A C 1
ATOM 1584 O O . CYS A 1 219 ? 25.562 -16.650 -43.419 1.00 35.38 219 CYS A O 1
ATOM 1586 N N . ALA A 1 220 ? 24.726 -18.329 -42.191 1.00 39.66 220 ALA A N 1
ATOM 1587 C CA . ALA A 1 220 ? 25.013 -17.667 -40.938 1.00 39.66 220 ALA A CA 1
ATOM 1588 C C . ALA A 1 220 ? 26.548 -17.568 -40.793 1.00 39.66 220 ALA A C 1
ATOM 1590 O O . ALA A 1 220 ? 27.264 -18.544 -41.016 1.00 39.66 220 ALA A O 1
ATOM 1591 N N . ASN A 1 221 ? 27.022 -16.381 -40.400 1.00 37.75 221 ASN A N 1
ATOM 1592 C CA . ASN A 1 221 ? 28.360 -16.084 -39.864 1.00 37.75 221 ASN A CA 1
ATOM 1593 C C . ASN A 1 221 ? 29.465 -15.645 -40.845 1.00 37.75 221 ASN A C 1
ATOM 1595 O O . ASN A 1 221 ? 30.536 -15.276 -40.367 1.00 37.75 221 ASN A O 1
ATOM 1599 N N . THR A 1 222 ? 29.260 -15.606 -42.164 1.00 37.59 222 THR A N 1
ATOM 1600 C CA . THR A 1 222 ? 30.271 -15.059 -43.095 1.00 37.59 222 THR A CA 1
ATOM 1601 C C . THR A 1 222 ? 29.664 -14.098 -44.116 1.00 37.59 222 THR A C 1
ATOM 1603 O O . THR A 1 222 ? 28.588 -14.317 -44.664 1.00 37.59 222 THR A O 1
ATOM 1606 N N . THR A 1 223 ? 30.368 -12.993 -44.364 1.00 38.62 223 THR A N 1
ATOM 1607 C CA . THR A 1 223 ? 30.001 -11.853 -45.227 1.00 38.62 223 THR A CA 1
ATOM 1608 C C . THR A 1 223 ? 30.050 -12.151 -46.732 1.00 38.62 223 THR A C 1
ATOM 1610 O O . THR A 1 223 ? 30.122 -11.229 -47.541 1.00 38.62 223 THR A O 1
ATOM 1613 N N . THR A 1 224 ? 30.003 -13.419 -47.144 1.00 37.59 224 THR A N 1
ATOM 1614 C CA . THR A 1 224 ? 30.158 -13.810 -48.550 1.00 37.59 224 THR A CA 1
ATOM 1615 C C . THR A 1 224 ? 28.842 -14.345 -49.099 1.00 37.59 224 THR A C 1
ATOM 1617 O O . THR A 1 224 ? 28.381 -15.418 -48.718 1.00 37.59 224 THR A O 1
ATOM 1620 N N . TYR A 1 225 ? 28.236 -13.599 -50.021 1.00 38.78 225 TYR A N 1
ATOM 1621 C CA . TYR A 1 225 ? 27.099 -14.075 -50.804 1.00 38.78 225 TYR A CA 1
ATOM 1622 C C . TYR A 1 225 ? 27.623 -14.792 -52.047 1.00 38.78 225 TYR A C 1
ATOM 1624 O O . TYR A 1 225 ? 28.462 -14.258 -52.768 1.00 38.78 225 TYR A O 1
ATOM 1632 N N . THR A 1 226 ? 27.123 -15.992 -52.325 1.00 40.47 226 THR A N 1
ATOM 1633 C CA . THR A 1 226 ? 27.373 -16.671 -53.600 1.00 40.47 226 THR A CA 1
ATOM 1634 C C . THR A 1 226 ? 26.048 -16.794 -54.333 1.00 40.47 226 THR A C 1
ATOM 1636 O O . THR A 1 226 ? 25.245 -17.673 -54.033 1.00 40.47 226 THR A O 1
ATOM 1639 N N . CYS A 1 227 ? 25.794 -15.897 -55.284 1.00 37.69 227 CYS A N 1
ATOM 1640 C CA . CYS A 1 227 ? 24.679 -16.065 -56.207 1.00 37.69 227 CYS A CA 1
ATOM 1641 C C . CYS A 1 227 ? 25.076 -17.122 -57.239 1.00 37.69 227 CYS A C 1
ATOM 1643 O O . CYS A 1 227 ? 26.042 -16.934 -57.975 1.00 37.69 227 CYS A O 1
ATOM 1645 N N . LYS A 1 228 ? 24.346 -18.236 -57.294 1.00 44.06 228 LYS A N 1
ATOM 1646 C CA . LYS A 1 228 ? 24.459 -19.198 -58.392 1.00 44.06 228 LYS A CA 1
ATOM 1647 C C . LYS A 1 228 ? 23.227 -19.059 -59.273 1.00 44.06 228 LYS A C 1
ATOM 1649 O O . LYS A 1 228 ? 22.112 -19.286 -58.814 1.00 44.06 228 LYS A O 1
ATOM 1654 N N . SER A 1 229 ? 23.449 -18.670 -60.521 1.00 38.88 229 SER A N 1
ATOM 1655 C CA . SER A 1 229 ? 22.452 -18.790 -61.579 1.00 38.88 229 SER A CA 1
ATOM 1656 C C . SER A 1 229 ? 22.538 -20.201 -62.156 1.00 38.88 229 SER A C 1
ATOM 1658 O O . SER A 1 229 ? 23.635 -20.677 -62.448 1.00 38.88 229 SER A O 1
ATOM 1660 N N . TYR A 1 230 ? 21.397 -20.870 -62.297 1.00 40.09 230 TYR A N 1
ATOM 1661 C CA . TYR A 1 230 ? 21.275 -22.057 -63.138 1.00 40.09 230 TYR A CA 1
ATOM 1662 C C . TYR A 1 230 ? 20.430 -21.664 -64.343 1.00 40.09 230 TYR A C 1
ATOM 1664 O O . TYR A 1 230 ? 19.203 -21.625 -64.281 1.00 40.09 230 TYR A O 1
ATOM 1672 N N . ILE A 1 231 ? 21.109 -21.343 -65.435 1.00 42.12 231 ILE A N 1
ATOM 1673 C CA . ILE A 1 231 ? 20.513 -21.257 -66.764 1.00 42.12 231 ILE A CA 1
ATOM 1674 C C . ILE A 1 231 ? 21.155 -22.387 -67.573 1.00 42.12 231 ILE A C 1
ATOM 1676 O O . ILE A 1 231 ? 22.305 -22.745 -67.324 1.00 42.12 231 ILE A O 1
ATOM 1680 N N . GLY A 1 232 ? 20.366 -23.014 -68.448 1.00 45.53 232 GLY A N 1
ATOM 1681 C CA . GLY A 1 232 ? 20.743 -24.179 -69.251 1.00 45.53 232 GLY A CA 1
ATOM 1682 C C . GLY A 1 232 ? 22.054 -24.032 -70.044 1.00 45.53 232 GLY A C 1
ATOM 1683 O O . GLY A 1 232 ? 22.704 -22.987 -70.024 1.00 45.53 232 GLY A O 1
ATOM 1684 N N . PRO A 1 233 ? 22.477 -25.113 -70.721 1.00 46.69 233 PRO A N 1
ATOM 1685 C CA . PRO A 1 233 ? 23.858 -25.291 -71.138 1.00 46.69 233 PRO A CA 1
ATOM 1686 C C . PRO A 1 233 ? 24.263 -24.203 -72.135 1.00 46.69 233 PRO A C 1
ATOM 1688 O O . PRO A 1 233 ? 23.481 -23.824 -72.998 1.00 46.69 233 PRO A O 1
ATOM 1691 N N . THR A 1 234 ? 25.503 -23.738 -71.993 1.00 49.19 234 THR A N 1
ATOM 1692 C CA . THR A 1 234 ? 26.175 -22.695 -72.782 1.00 49.19 234 THR A CA 1
ATOM 1693 C C . THR A 1 234 ? 25.691 -21.261 -72.561 1.00 49.19 234 THR A C 1
ATOM 1695 O O . THR A 1 234 ? 25.126 -20.659 -73.460 1.00 49.19 234 THR A O 1
ATOM 1698 N N . TYR A 1 235 ? 26.006 -20.688 -71.394 1.00 38.16 235 TYR A N 1
ATOM 1699 C CA . TYR A 1 235 ? 26.537 -19.320 -71.284 1.00 38.16 235 TYR A CA 1
ATOM 1700 C C . TYR A 1 235 ? 27.251 -19.170 -69.926 1.00 38.16 235 TYR A C 1
ATOM 1702 O O . TYR A 1 235 ? 26.644 -19.368 -68.876 1.00 38.16 235 TYR A O 1
ATOM 1710 N N . THR A 1 236 ? 28.553 -18.876 -69.931 1.00 40.84 236 THR A N 1
ATOM 1711 C CA . THR A 1 236 ? 29.340 -18.585 -68.720 1.00 40.84 236 THR A CA 1
ATOM 1712 C C . THR A 1 236 ? 29.564 -17.086 -68.608 1.00 40.84 236 THR A C 1
ATOM 1714 O O . THR A 1 236 ? 30.619 -16.594 -69.000 1.00 40.84 236 THR A O 1
ATOM 1717 N N . ASP A 1 237 ? 28.591 -16.372 -68.050 1.00 36.25 237 ASP A N 1
ATOM 1718 C CA . ASP A 1 237 ? 28.831 -15.027 -67.530 1.00 36.25 237 ASP A CA 1
ATOM 1719 C C . ASP A 1 237 ? 29.142 -15.130 -66.036 1.00 36.25 237 ASP A C 1
ATOM 1721 O O . ASP A 1 237 ? 28.275 -15.391 -65.199 1.00 36.25 237 ASP A O 1
ATOM 1725 N N . ASN A 1 238 ? 30.418 -14.941 -65.696 1.00 40.81 238 ASN A N 1
ATOM 1726 C CA . ASN A 1 238 ? 30.855 -14.755 -64.317 1.00 40.81 238 ASN A CA 1
ATOM 1727 C C . ASN A 1 238 ? 30.506 -13.327 -63.883 1.00 40.81 238 ASN A C 1
ATOM 1729 O O . ASN A 1 238 ? 31.321 -12.413 -63.982 1.00 40.81 238 ASN A O 1
ATOM 1733 N N . TRP A 1 239 ? 29.288 -13.130 -63.387 1.00 37.94 239 TRP A N 1
ATOM 1734 C CA . TRP A 1 239 ? 28.924 -11.910 -62.672 1.00 37.94 239 TRP A CA 1
ATOM 1735 C C . TRP A 1 239 ? 29.193 -12.084 -61.177 1.00 37.94 239 TRP A C 1
ATOM 1737 O O . TRP A 1 239 ? 28.428 -12.720 -60.452 1.00 37.94 239 TRP A O 1
ATOM 1747 N N . SER A 1 240 ? 30.290 -11.504 -60.694 1.00 45.44 240 SER A N 1
ATOM 1748 C CA . SER A 1 240 ? 30.511 -11.317 -59.261 1.00 45.44 240 SER A CA 1
ATOM 1749 C C . SER A 1 240 ? 29.768 -10.062 -58.810 1.00 45.44 240 SER A C 1
ATOM 1751 O O . SER A 1 240 ? 30.240 -8.942 -58.999 1.00 45.44 240 SER A O 1
ATOM 1753 N N . CYS A 1 241 ? 28.593 -10.231 -58.209 1.00 37.28 241 CYS A N 1
ATOM 1754 C CA . CYS A 1 241 ? 27.911 -9.125 -57.550 1.00 37.28 241 CYS A CA 1
ATOM 1755 C C . CYS A 1 241 ? 28.566 -8.895 -56.179 1.00 37.28 241 CYS A C 1
ATOM 1757 O O . CYS A 1 241 ? 28.314 -9.625 -55.220 1.00 37.28 241 CYS A O 1
ATOM 1759 N N . SER A 1 242 ? 29.444 -7.898 -56.094 1.00 39.28 242 SER A N 1
ATOM 1760 C CA . SER A 1 242 ? 29.976 -7.396 -54.828 1.00 39.28 242 SER A CA 1
ATOM 1761 C C . SER A 1 242 ? 28.908 -6.525 -54.163 1.00 39.28 242 SER A C 1
ATOM 1763 O O . SER A 1 242 ? 28.867 -5.313 -54.369 1.00 39.28 242 SER A O 1
ATOM 1765 N N . GLN A 1 243 ? 28.020 -7.126 -53.369 1.00 43.44 243 GLN A N 1
ATOM 1766 C CA . GLN A 1 243 ? 27.226 -6.347 -52.423 1.00 43.44 243 GLN A CA 1
ATOM 1767 C C . GLN A 1 243 ? 28.041 -6.154 -51.149 1.00 43.44 243 GLN A C 1
ATOM 1769 O O . GLN A 1 243 ? 28.359 -7.122 -50.457 1.00 43.44 243 GLN A O 1
ATOM 1774 N N . SER A 1 244 ? 28.360 -4.901 -50.822 1.00 44.25 244 SER A N 1
ATOM 1775 C CA . SER A 1 244 ? 28.871 -4.550 -49.500 1.00 44.25 244 SER A CA 1
ATOM 1776 C C . SER A 1 244 ? 27.860 -5.014 -48.461 1.00 44.25 244 SER A C 1
ATOM 1778 O O . SER A 1 244 ? 26.754 -4.477 -48.376 1.00 44.25 244 SER A O 1
ATOM 1780 N N . ALA A 1 245 ? 28.221 -6.028 -47.676 1.00 47.44 245 ALA A N 1
ATOM 1781 C CA . ALA A 1 245 ? 27.424 -6.440 -46.538 1.00 47.44 245 ALA A CA 1
ATOM 1782 C C . ALA A 1 245 ? 27.338 -5.252 -45.572 1.00 47.44 245 ALA A C 1
ATOM 1784 O O . ALA A 1 245 ? 28.291 -4.947 -44.857 1.00 47.44 245 ALA A O 1
ATOM 1785 N N . ARG A 1 246 ? 26.202 -4.545 -45.562 1.00 48.25 246 ARG A N 1
ATOM 1786 C CA . ARG A 1 246 ? 25.905 -3.617 -44.473 1.00 48.25 246 ARG A CA 1
ATOM 1787 C C . ARG A 1 246 ? 25.679 -4.459 -43.231 1.00 48.25 246 ARG A C 1
ATOM 1789 O O . ARG A 1 246 ? 24.686 -5.179 -43.128 1.00 48.25 246 ARG A O 1
ATOM 1796 N N . THR A 1 247 ? 26.615 -4.379 -42.297 1.00 50.16 247 THR A N 1
ATOM 1797 C CA . THR A 1 247 ? 26.393 -4.840 -40.934 1.00 50.16 247 THR A CA 1
ATOM 1798 C C . THR A 1 247 ? 25.312 -3.946 -40.340 1.00 50.16 247 THR A C 1
ATOM 1800 O O . THR A 1 247 ? 25.556 -2.780 -40.040 1.00 50.16 247 THR A O 1
ATOM 1803 N N . TYR A 1 248 ? 24.093 -4.468 -40.222 1.00 49.38 248 TYR A N 1
ATOM 1804 C CA . TYR A 1 248 ? 23.070 -3.825 -39.411 1.00 49.38 248 TYR A CA 1
ATOM 1805 C C . TYR A 1 248 ? 23.416 -4.111 -37.954 1.00 49.38 248 TYR A C 1
ATOM 1807 O O . TYR A 1 248 ? 23.161 -5.205 -37.451 1.00 49.38 248 TYR A O 1
ATOM 1815 N N . THR A 1 249 ? 24.032 -3.140 -37.285 1.00 59.16 249 THR A N 1
ATOM 1816 C CA . THR A 1 249 ? 24.056 -3.131 -35.825 1.00 59.16 249 THR A CA 1
ATOM 1817 C C . THR A 1 249 ? 22.622 -2.900 -35.385 1.00 59.16 249 THR A C 1
ATOM 1819 O O . THR A 1 249 ? 22.098 -1.803 -35.563 1.00 59.16 249 THR A O 1
ATOM 1822 N N . ILE A 1 250 ? 21.968 -3.945 -34.876 1.00 56.72 250 ILE A N 1
ATOM 1823 C CA . ILE A 1 250 ? 20.665 -3.798 -34.232 1.00 56.72 250 ILE A CA 1
ATOM 1824 C C . ILE A 1 250 ? 20.887 -2.851 -33.046 1.00 56.72 250 ILE A C 1
ATOM 1826 O O . ILE A 1 250 ? 21.714 -3.169 -32.185 1.00 56.72 250 ILE A O 1
ATOM 1830 N N . PRO A 1 251 ? 20.231 -1.681 -33.010 1.00 60.00 251 PRO A N 1
ATOM 1831 C CA . PRO A 1 251 ? 20.392 -0.752 -31.905 1.00 60.00 251 PRO A CA 1
ATOM 1832 C C . PRO A 1 251 ? 19.979 -1.425 -30.596 1.00 60.00 251 PRO A C 1
ATOM 1834 O O . PRO A 1 251 ? 19.002 -2.173 -30.537 1.00 60.00 251 PRO A O 1
ATOM 1837 N N . SER A 1 252 ? 20.756 -1.206 -29.541 1.00 80.31 252 SER A N 1
ATOM 1838 C CA . SER A 1 252 ? 20.475 -1.765 -28.223 1.00 80.31 252 SER A CA 1
ATOM 1839 C C . SER A 1 252 ? 19.307 -1.016 -27.575 1.00 80.31 252 SER A C 1
ATOM 1841 O O . SER A 1 252 ? 19.469 0.131 -27.152 1.00 80.31 252 SER A O 1
ATOM 1843 N N . GLY A 1 253 ? 18.136 -1.644 -27.467 1.00 88.06 253 GLY A N 1
ATOM 1844 C CA . GLY A 1 253 ? 17.062 -1.139 -26.605 1.00 88.06 253 GLY A CA 1
ATOM 1845 C C . GLY A 1 253 ? 17.460 -1.175 -25.124 1.00 88.06 253 GLY A C 1
ATOM 1846 O O . GLY A 1 253 ? 18.346 -1.936 -24.729 1.00 88.06 253 GLY A O 1
ATOM 1847 N N . TYR A 1 254 ? 16.812 -0.355 -24.297 1.00 92.69 254 TYR A N 1
ATOM 1848 C CA . TYR A 1 254 ? 16.990 -0.375 -22.841 1.00 92.69 254 TYR A CA 1
ATOM 1849 C C . TYR A 1 254 ? 15.644 -0.454 -22.120 1.00 92.69 254 TYR A C 1
ATOM 1851 O O . TYR A 1 254 ? 14.622 0.016 -22.618 1.00 92.69 254 TYR A O 1
ATOM 1859 N N . THR A 1 255 ? 15.644 -1.044 -20.925 1.00 95.69 255 THR A N 1
ATOM 1860 C CA . THR A 1 255 ? 14.462 -1.109 -20.060 1.00 95.69 255 THR A CA 1
ATOM 1861 C C . THR A 1 255 ? 14.572 -0.050 -18.975 1.00 95.69 255 THR A C 1
ATOM 1863 O O . THR A 1 255 ? 15.541 -0.039 -18.221 1.00 95.69 255 THR A O 1
ATOM 1866 N N . THR A 1 256 ? 13.567 0.812 -18.860 1.00 96.81 256 THR A N 1
ATOM 1867 C CA . THR A 1 256 ? 13.437 1.747 -17.738 1.00 96.81 256 THR A CA 1
ATOM 1868 C C . THR A 1 256 ? 12.525 1.147 -16.677 1.00 96.81 256 THR A C 1
ATOM 1870 O O . THR A 1 256 ? 11.385 0.780 -16.962 1.00 96.81 256 THR A O 1
ATOM 1873 N N . TYR A 1 257 ? 13.020 1.068 -15.449 1.00 97.44 257 TYR A N 1
ATOM 1874 C CA . TYR A 1 257 ? 12.342 0.564 -14.261 1.00 97.44 257 TYR A CA 1
ATOM 1875 C C . TYR A 1 257 ? 11.846 1.742 -13.430 1.00 97.44 257 TYR A C 1
ATOM 1877 O O . TYR A 1 257 ? 12.648 2.526 -12.933 1.00 97.44 257 TYR A O 1
ATOM 1885 N N . TYR A 1 258 ? 10.534 1.864 -13.274 1.00 97.62 258 TYR A N 1
ATOM 1886 C CA . TYR A 1 258 ? 9.865 2.910 -12.512 1.00 97.62 258 TYR A CA 1
ATOM 1887 C C . TYR A 1 258 ? 9.414 2.371 -11.157 1.00 97.62 258 TYR A C 1
ATOM 1889 O O . TYR A 1 258 ? 8.762 1.325 -11.082 1.00 97.62 258 TYR A O 1
ATOM 1897 N N . THR A 1 259 ? 9.710 3.131 -10.106 1.00 97.94 259 THR A N 1
ATOM 1898 C CA . THR A 1 259 ? 9.108 2.973 -8.781 1.00 97.94 259 THR A CA 1
ATOM 1899 C C . THR A 1 259 ? 8.136 4.129 -8.567 1.00 97.94 259 THR A C 1
ATOM 1901 O O . THR A 1 259 ? 8.530 5.296 -8.597 1.00 97.94 259 THR A O 1
ATOM 1904 N N . GLU A 1 260 ? 6.862 3.818 -8.355 1.00 98.19 260 GLU A N 1
ATOM 1905 C CA . GLU A 1 260 ? 5.776 4.789 -8.201 1.00 98.19 260 GLU A CA 1
ATOM 1906 C C . GLU A 1 260 ? 5.076 4.590 -6.851 1.00 98.19 260 GLU A C 1
ATOM 1908 O O . GLU A 1 260 ? 4.868 3.458 -6.424 1.00 98.19 260 GLU A O 1
ATOM 1913 N N . LEU A 1 261 ? 4.659 5.673 -6.196 1.00 98.38 261 LEU A N 1
ATOM 1914 C CA . LEU A 1 261 ? 3.752 5.630 -5.048 1.00 98.38 261 LEU A CA 1
ATOM 1915 C C . LEU A 1 261 ? 2.344 5.975 -5.526 1.00 98.38 261 LEU A C 1
ATOM 1917 O O . LEU A 1 261 ? 2.135 7.030 -6.128 1.00 98.38 261 LEU A O 1
ATOM 1921 N N . LYS A 1 262 ? 1.377 5.096 -5.277 1.00 98.44 262 LYS A N 1
ATOM 1922 C CA . LYS A 1 262 ? -0.008 5.277 -5.720 1.00 98.44 262 LYS A CA 1
ATOM 1923 C C . LYS A 1 262 ? -0.931 5.453 -4.534 1.00 98.44 262 LYS A C 1
ATOM 1925 O O . LYS A 1 262 ? -0.835 4.704 -3.570 1.00 98.44 262 LYS A O 1
ATOM 1930 N N . LEU A 1 263 ? -1.856 6.402 -4.652 1.00 98.25 263 LEU A N 1
ATOM 1931 C CA . LEU A 1 263 ? -2.976 6.560 -3.733 1.00 98.25 263 LEU A CA 1
ATOM 1932 C C . LEU A 1 263 ? -4.237 5.992 -4.385 1.00 98.25 263 LEU A C 1
ATOM 1934 O O . LEU A 1 263 ? -4.597 6.366 -5.503 1.00 98.25 263 LEU A O 1
ATOM 1938 N N . TYR A 1 264 ? -4.915 5.115 -3.663 1.00 97.88 264 TYR A N 1
ATOM 1939 C CA . TYR A 1 264 ? -6.160 4.477 -4.056 1.00 97.88 264 TYR A CA 1
ATOM 1940 C C . TYR A 1 264 ? -7.284 4.940 -3.142 1.00 97.88 264 TYR A C 1
ATOM 1942 O O . TYR A 1 264 ? -7.068 5.188 -1.953 1.00 97.88 264 TYR A O 1
ATOM 1950 N N . ALA A 1 265 ? -8.492 4.988 -3.687 1.00 97.06 265 ALA A N 1
ATOM 1951 C CA . ALA A 1 265 ? -9.698 5.152 -2.899 1.00 97.06 265 ALA A CA 1
ATOM 1952 C C . ALA A 1 265 ? -10.780 4.197 -3.387 1.00 97.06 265 ALA A C 1
ATOM 1954 O O . ALA A 1 265 ? -10.922 3.955 -4.592 1.00 97.06 265 ALA A O 1
ATOM 1955 N N . LYS A 1 266 ? -11.570 3.699 -2.440 1.00 95.81 266 LYS A N 1
ATOM 1956 C CA . LYS A 1 266 ? -12.830 3.022 -2.721 1.00 95.81 266 LYS A CA 1
ATOM 1957 C C . LYS A 1 266 ? -13.990 3.911 -2.306 1.00 95.81 266 LYS A C 1
ATOM 1959 O O . LYS A 1 266 ? -14.143 4.231 -1.127 1.00 95.81 266 LYS A O 1
ATOM 1964 N N . SER A 1 267 ? -14.823 4.260 -3.278 1.00 90.12 267 SER A N 1
ATOM 1965 C CA . SER A 1 267 ? -16.101 4.939 -3.076 1.00 90.12 267 SER A CA 1
ATOM 1966 C C . SER A 1 267 ? -17.177 4.217 -3.883 1.00 90.12 267 SER A C 1
ATOM 1968 O O . SER A 1 267 ? -16.937 3.760 -4.999 1.00 90.12 267 SER A O 1
ATOM 1970 N N . SER A 1 268 ? -18.361 4.043 -3.293 1.00 86.06 268 SER A N 1
ATOM 1971 C CA . SER A 1 268 ? -19.526 3.459 -3.978 1.00 86.06 268 SER A CA 1
ATOM 1972 C C . SER A 1 268 ? -19.272 2.096 -4.650 1.00 86.06 268 SER A C 1
ATOM 1974 O O . SER A 1 268 ? -19.851 1.787 -5.685 1.00 86.06 268 SER A O 1
ATOM 1976 N N . GLY A 1 269 ? -18.399 1.270 -4.061 1.00 87.12 269 GLY A N 1
ATOM 1977 C CA . GLY A 1 269 ? -18.131 -0.098 -4.518 1.00 87.12 269 GLY A CA 1
ATOM 1978 C C . GLY A 1 269 ? -17.010 -0.253 -5.551 1.00 87.12 269 GLY A C 1
ATOM 1979 O O . GLY A 1 269 ? -16.545 -1.376 -5.736 1.00 87.12 269 GLY A O 1
ATOM 1980 N N . SER A 1 270 ? -16.508 0.828 -6.151 1.00 93.25 270 SER A N 1
ATOM 1981 C CA . SER A 1 270 ? -15.396 0.775 -7.109 1.00 93.25 270 SER A CA 1
ATOM 1982 C C . SER A 1 270 ? -14.104 1.306 -6.501 1.00 93.25 270 SER A C 1
ATOM 1984 O O . SER A 1 270 ? -14.107 2.287 -5.760 1.00 93.25 270 SER A O 1
ATOM 1986 N N . VAL A 1 271 ? -12.991 0.652 -6.829 1.00 96.50 271 VAL A N 1
ATOM 1987 C CA . VAL A 1 271 ? -11.651 1.123 -6.473 1.00 96.50 271 VAL A CA 1
ATOM 1988 C C . VAL A 1 271 ? -11.087 1.926 -7.637 1.00 96.50 271 VAL A C 1
ATOM 1990 O O . VAL A 1 271 ? -11.158 1.494 -8.785 1.00 96.50 271 VAL A O 1
ATOM 1993 N N . SER A 1 272 ? -10.513 3.086 -7.341 1.00 96.56 272 SER A N 1
ATOM 1994 C CA . SER A 1 272 ? -9.855 3.947 -8.323 1.00 96.56 272 SER A CA 1
ATOM 1995 C C . SER A 1 272 ? -8.474 4.370 -7.833 1.00 96.56 272 SER A C 1
ATOM 1997 O O . SER A 1 272 ? -8.236 4.502 -6.630 1.00 96.56 272 SER A O 1
ATOM 1999 N N . THR A 1 273 ? -7.547 4.578 -8.769 1.00 97.50 273 THR A N 1
ATOM 2000 C CA . THR A 1 273 ? -6.276 5.250 -8.483 1.00 97.50 273 THR A CA 1
ATOM 2001 C C . THR A 1 273 ? -6.510 6.752 -8.554 1.00 97.50 273 THR A C 1
ATOM 2003 O O . THR A 1 273 ? -6.832 7.281 -9.614 1.00 97.50 273 THR A O 1
ATOM 2006 N N . ILE A 1 274 ? -6.347 7.431 -7.424 1.00 97.38 274 ILE A N 1
ATOM 2007 C CA . ILE A 1 274 ? -6.596 8.868 -7.286 1.00 97.38 274 ILE A CA 1
ATOM 2008 C C . ILE A 1 274 ? -5.406 9.679 -7.778 1.00 97.38 274 ILE A C 1
ATOM 2010 O O . ILE A 1 274 ? -5.565 10.678 -8.473 1.00 97.38 274 ILE A O 1
ATOM 2014 N N . THR A 1 275 ? -4.201 9.253 -7.413 1.00 97.69 275 THR A N 1
ATOM 2015 C CA . THR A 1 275 ? -2.971 9.895 -7.867 1.00 97.69 275 THR A CA 1
ATOM 2016 C C . THR A 1 275 ? -1.824 8.893 -7.910 1.00 97.69 275 THR A C 1
ATOM 2018 O O . THR A 1 275 ? -1.820 7.888 -7.194 1.00 97.69 275 THR A O 1
ATOM 2021 N N . THR A 1 276 ? -0.864 9.160 -8.789 1.00 98.00 276 THR A N 1
ATOM 2022 C CA . THR A 1 276 ? 0.378 8.402 -8.942 1.00 98.00 276 THR A CA 1
ATOM 2023 C C . THR A 1 276 ? 1.536 9.386 -8.872 1.00 98.00 276 THR A C 1
ATOM 2025 O O . THR A 1 276 ? 1.597 10.321 -9.668 1.00 98.00 276 THR A O 1
ATOM 2028 N N . LEU A 1 277 ? 2.457 9.169 -7.938 1.00 98.06 277 LEU A N 1
ATOM 2029 C CA . LEU A 1 277 ? 3.687 9.937 -7.796 1.00 98.06 277 LEU A CA 1
ATOM 2030 C C . LEU A 1 277 ? 4.875 9.075 -8.249 1.00 98.06 277 LEU A C 1
ATOM 2032 O O . LEU A 1 277 ? 5.213 8.108 -7.563 1.00 98.06 277 LEU A O 1
ATOM 2036 N N . PRO A 1 278 ? 5.540 9.406 -9.367 1.00 97.56 278 PRO A N 1
ATOM 2037 C CA . PRO A 1 278 ? 6.817 8.793 -9.712 1.00 97.56 278 PRO A CA 1
ATOM 2038 C C . PRO A 1 278 ? 7.848 9.115 -8.624 1.00 97.56 278 PRO A C 1
ATOM 2040 O O . PRO A 1 278 ? 8.085 10.287 -8.330 1.00 97.56 278 PRO A O 1
ATOM 2043 N N . LEU A 1 279 ? 8.450 8.093 -8.015 1.00 96.94 279 LEU A N 1
ATOM 2044 C CA . LEU A 1 279 ? 9.467 8.285 -6.978 1.00 96.94 279 LEU A CA 1
ATOM 2045 C C . LEU A 1 279 ? 10.871 8.318 -7.578 1.00 96.94 279 LEU A C 1
ATOM 2047 O O . LEU A 1 279 ? 11.662 9.198 -7.253 1.00 96.94 279 LEU A O 1
ATOM 2051 N N . THR A 1 280 ? 11.177 7.351 -8.444 1.00 97.31 280 THR A N 1
ATOM 2052 C CA . THR A 1 280 ? 12.463 7.242 -9.142 1.00 97.31 280 THR A CA 1
ATOM 2053 C C . THR A 1 280 ? 12.341 6.351 -10.380 1.00 97.31 280 THR A C 1
ATOM 2055 O O . THR A 1 280 ? 11.373 5.593 -10.523 1.00 97.31 280 THR A O 1
ATOM 2058 N N . ASN A 1 281 ? 13.319 6.446 -11.278 1.00 96.69 281 ASN A N 1
ATOM 2059 C CA . ASN A 1 281 ? 13.503 5.521 -12.384 1.00 96.69 281 ASN A CA 1
ATOM 2060 C C . ASN A 1 281 ? 14.985 5.144 -12.545 1.00 96.69 281 ASN A C 1
ATOM 2062 O O . ASN A 1 281 ? 15.861 5.959 -12.275 1.00 96.69 281 ASN A O 1
ATOM 2066 N N . ASN A 1 282 ? 15.261 3.914 -12.980 1.00 96.50 282 ASN A N 1
ATOM 2067 C CA . ASN A 1 282 ? 16.612 3.441 -13.307 1.00 96.50 282 ASN A CA 1
ATOM 2068 C C . ASN A 1 282 ? 16.588 2.592 -14.584 1.00 96.50 282 ASN A C 1
ATOM 2070 O O . ASN A 1 282 ? 15.529 2.153 -15.022 1.00 96.50 282 ASN A O 1
ATOM 2074 N N . THR A 1 283 ? 17.755 2.295 -15.153 1.00 96.06 283 THR A N 1
ATOM 2075 C CA . THR A 1 283 ? 17.894 1.446 -16.354 1.00 96.06 283 THR A CA 1
ATOM 2076 C C . THR A 1 283 ? 18.342 0.011 -16.060 1.00 96.06 283 THR A C 1
ATOM 2078 O O . THR A 1 283 ? 18.437 -0.805 -16.973 1.00 96.06 283 THR A O 1
ATOM 2081 N N . THR A 1 284 ? 18.625 -0.315 -14.795 1.00 95.50 284 THR A N 1
ATOM 2082 C CA . THR A 1 284 ? 19.176 -1.618 -14.381 1.00 95.50 284 THR A CA 1
ATOM 2083 C C . THR A 1 284 ? 18.218 -2.430 -13.512 1.00 95.50 284 THR A C 1
ATOM 2085 O O . THR A 1 284 ? 18.077 -3.632 -13.722 1.00 95.50 284 THR A O 1
ATOM 2088 N N . SER A 1 285 ? 17.559 -1.799 -12.537 1.00 96.69 285 SER A N 1
ATOM 2089 C CA . SER A 1 285 ? 16.624 -2.458 -11.620 1.00 96.69 285 SER A CA 1
ATOM 2090 C C . SER A 1 285 ? 15.676 -1.467 -10.933 1.00 96.69 285 SER A C 1
ATOM 2092 O O . SER A 1 285 ? 15.851 -0.248 -10.988 1.00 96.69 285 SER A O 1
ATOM 2094 N N . TYR A 1 286 ? 14.652 -1.989 -10.257 1.00 97.25 286 TYR A N 1
ATOM 2095 C CA . TYR A 1 286 ? 13.788 -1.184 -9.394 1.00 97.25 286 TYR A CA 1
ATOM 2096 C C . TYR A 1 286 ? 14.543 -0.679 -8.161 1.00 97.25 286 TYR A C 1
ATOM 2098 O O . TYR A 1 286 ? 15.293 -1.426 -7.535 1.00 97.25 286 TYR A O 1
ATOM 2106 N N . THR A 1 287 ? 14.274 0.561 -7.749 1.00 96.88 287 THR A N 1
ATOM 2107 C CA . THR A 1 287 ? 14.585 0.997 -6.381 1.00 96.88 287 THR A CA 1
ATOM 2108 C C . THR A 1 287 ? 13.464 0.513 -5.475 1.00 96.88 287 THR A C 1
ATOM 2110 O O . THR A 1 287 ? 12.342 1.017 -5.562 1.00 96.88 287 THR A O 1
ATOM 2113 N N . THR A 1 288 ? 13.754 -0.479 -4.640 1.00 96.75 288 THR A N 1
ATOM 2114 C CA . THR A 1 288 ? 12.759 -1.111 -3.774 1.00 96.75 288 THR A CA 1
ATOM 2115 C C . THR A 1 288 ? 12.493 -0.283 -2.521 1.00 96.75 288 THR A C 1
ATOM 2117 O O . THR A 1 288 ? 13.428 0.178 -1.866 1.00 96.75 288 THR A O 1
ATOM 2120 N N . ALA A 1 289 ? 11.220 -0.118 -2.172 1.00 97.69 289 ALA A N 1
ATOM 2121 C CA . ALA A 1 289 ? 10.807 0.403 -0.876 1.00 97.69 289 ALA A CA 1
ATOM 2122 C C . ALA A 1 289 ? 10.761 -0.726 0.161 1.00 97.69 289 ALA A C 1
ATOM 2124 O O . ALA A 1 289 ? 10.227 -1.793 -0.131 1.00 97.69 289 ALA A O 1
ATOM 2125 N N . GLY A 1 290 ? 11.299 -0.473 1.354 1.00 97.94 290 GLY A N 1
ATOM 2126 C CA . GLY A 1 290 ? 11.224 -1.381 2.503 1.00 97.94 290 GLY A CA 1
ATOM 2127 C C . GLY A 1 290 ? 10.074 -1.055 3.457 1.00 97.94 290 GLY A C 1
ATOM 2128 O O . GLY A 1 290 ? 9.658 -1.903 4.240 1.00 97.94 290 GLY A O 1
ATOM 2129 N N . SER A 1 291 ? 9.534 0.165 3.397 1.00 98.56 291 SER A N 1
ATOM 2130 C CA . SER A 1 291 ? 8.374 0.561 4.196 1.00 98.56 291 SER A CA 1
ATOM 2131 C C . SER A 1 291 ? 7.613 1.733 3.578 1.00 98.56 291 SER A C 1
ATOM 2133 O O . SER A 1 291 ? 8.141 2.506 2.767 1.00 98.56 291 SER A O 1
ATOM 2135 N N . ILE A 1 292 ? 6.344 1.855 3.962 1.00 98.50 292 ILE A N 1
ATOM 2136 C CA . ILE A 1 292 ? 5.451 2.944 3.563 1.00 98.50 292 ILE A CA 1
ATOM 2137 C C . ILE A 1 292 ? 4.903 3.609 4.821 1.00 98.50 292 ILE A C 1
ATOM 2139 O O . ILE A 1 292 ? 4.500 2.938 5.769 1.00 98.50 292 ILE A O 1
ATOM 2143 N N . PHE A 1 293 ? 4.846 4.936 4.795 1.00 98.50 293 PHE A N 1
ATOM 2144 C CA . PHE A 1 293 ? 4.163 5.764 5.782 1.00 98.50 293 PHE A CA 1
ATOM 2145 C C . PHE A 1 293 ? 2.988 6.481 5.125 1.00 98.50 293 PHE A C 1
ATOM 2147 O O . PHE A 1 293 ? 3.118 7.005 4.016 1.00 98.50 293 PHE A O 1
ATOM 2154 N N . MET A 1 294 ? 1.865 6.559 5.827 1.00 98.12 294 MET A N 1
ATOM 2155 C CA . MET A 1 294 ? 0.689 7.310 5.419 1.00 98.12 294 MET A CA 1
ATOM 2156 C C . MET A 1 294 ? 0.083 8.039 6.616 1.00 98.12 294 MET A C 1
ATOM 2158 O O . MET A 1 294 ? -0.037 7.472 7.695 1.00 98.12 294 MET A O 1
ATOM 2162 N N . GLN A 1 295 ? -0.316 9.295 6.442 1.00 97.56 295 GLN A N 1
ATOM 2163 C CA . GLN A 1 295 ? -0.945 10.088 7.495 1.00 97.56 295 GLN A CA 1
ATOM 2164 C C . GLN A 1 295 ? -2.151 10.849 6.964 1.00 97.56 295 GLN A C 1
ATOM 2166 O O . GLN A 1 295 ? -2.129 11.355 5.844 1.00 97.56 295 GLN A O 1
ATOM 2171 N N . SER A 1 296 ? -3.170 10.978 7.807 1.00 96.62 296 SER A N 1
ATOM 2172 C CA . SER A 1 296 ? -4.304 11.878 7.616 1.00 96.62 296 SER A CA 1
ATOM 2173 C C . SER A 1 296 ? -4.304 12.992 8.663 1.00 96.62 296 SER A C 1
ATOM 2175 O O . SER A 1 296 ? -4.087 12.747 9.852 1.00 96.62 296 SER A O 1
ATOM 2177 N N . SER A 1 297 ? -4.559 14.221 8.216 1.00 95.00 297 SER A N 1
ATOM 2178 C CA . SER A 1 297 ? -4.845 15.376 9.071 1.00 95.00 297 SER A CA 1
ATOM 2179 C C . SER A 1 297 ? -5.936 16.213 8.412 1.00 95.00 297 SER A C 1
ATOM 2181 O O . SER A 1 297 ? -5.740 16.782 7.335 1.00 95.00 297 SER A O 1
ATOM 2183 N N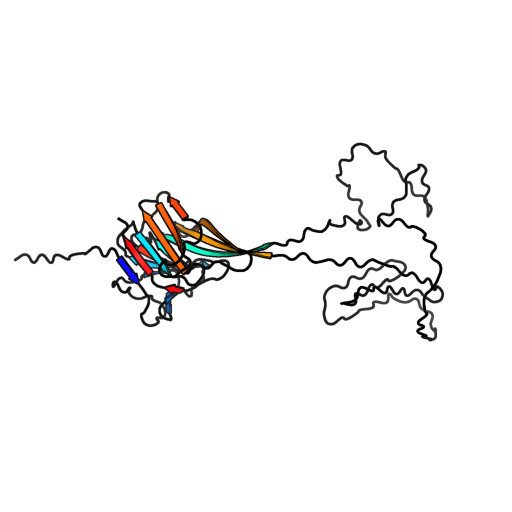 . GLY A 1 298 ? -7.128 16.227 9.013 1.00 93.25 298 GLY A N 1
ATOM 2184 C CA . GLY A 1 298 ? -8.295 16.802 8.352 1.00 93.25 298 GLY A CA 1
ATOM 2185 C C . GLY A 1 298 ? -8.596 16.024 7.073 1.00 93.25 298 GLY A C 1
ATOM 2186 O O . GLY A 1 298 ? -8.750 14.807 7.130 1.00 93.25 298 GLY A O 1
ATOM 2187 N N . ASP A 1 299 ? -8.709 16.708 5.938 1.00 95.25 299 ASP A N 1
ATOM 2188 C CA . ASP A 1 299 ? -8.950 16.084 4.625 1.00 95.25 299 ASP A CA 1
ATOM 2189 C C . ASP A 1 299 ? -7.658 15.818 3.837 1.00 95.25 299 ASP A C 1
ATOM 2191 O O . ASP A 1 299 ? -7.702 15.320 2.711 1.00 95.25 299 ASP A O 1
ATOM 2195 N N . ILE A 1 300 ? -6.500 16.140 4.418 1.00 96.31 300 ILE A N 1
ATOM 2196 C CA . ILE A 1 300 ? -5.202 15.973 3.770 1.00 96.31 300 ILE A CA 1
ATOM 2197 C C . ILE A 1 300 ? -4.661 14.583 4.086 1.00 96.31 300 ILE A C 1
ATOM 2199 O O . ILE A 1 300 ? -4.469 14.228 5.251 1.00 96.31 300 ILE A O 1
ATOM 2203 N N . ILE A 1 301 ? -4.369 13.824 3.034 1.00 97.81 301 ILE A N 1
ATOM 2204 C CA . ILE A 1 301 ? -3.648 12.556 3.082 1.00 97.81 301 ILE A CA 1
ATOM 2205 C C . ILE A 1 301 ? -2.228 12.801 2.587 1.00 97.81 301 ILE A C 1
ATOM 2207 O O . ILE A 1 301 ? -2.023 13.335 1.496 1.00 97.81 301 ILE A O 1
ATOM 2211 N N . THR A 1 302 ? -1.247 12.362 3.365 1.00 98.25 302 THR A N 1
ATOM 2212 C CA . THR A 1 302 ? 0.157 12.332 2.955 1.00 98.25 302 THR A CA 1
ATOM 2213 C C . THR A 1 302 ? 0.668 10.901 2.934 1.00 98.25 302 THR A C 1
ATOM 2215 O O . THR A 1 302 ? 0.304 10.108 3.798 1.00 98.25 302 THR A O 1
ATOM 2218 N N . ALA A 1 303 ? 1.507 10.562 1.958 1.00 98.50 303 ALA A N 1
ATOM 2219 C CA . ALA A 1 303 ? 2.159 9.262 1.874 1.00 98.50 303 ALA A CA 1
ATOM 2220 C C . ALA A 1 303 ? 3.630 9.400 1.464 1.00 98.50 303 ALA A C 1
ATOM 2222 O O . ALA A 1 303 ? 4.001 10.279 0.679 1.00 98.50 303 ALA A O 1
ATOM 2223 N N . LYS A 1 304 ? 4.473 8.525 2.010 1.00 98.69 304 LYS A N 1
ATOM 2224 C CA . LYS A 1 304 ? 5.922 8.473 1.783 1.00 98.69 304 LYS A CA 1
ATOM 2225 C C . LYS A 1 304 ? 6.375 7.020 1.689 1.00 98.69 304 LYS A C 1
ATOM 2227 O O . LYS A 1 304 ? 5.804 6.159 2.354 1.00 98.69 304 LYS A O 1
ATOM 2232 N N . ALA A 1 305 ? 7.424 6.766 0.915 1.00 98.38 305 ALA A N 1
ATOM 2233 C CA . ALA A 1 305 ? 8.100 5.474 0.863 1.00 98.38 305 ALA A CA 1
ATOM 2234 C C . ALA A 1 305 ? 9.554 5.627 1.318 1.00 98.38 305 ALA A C 1
ATOM 2236 O O . ALA A 1 305 ? 10.189 6.647 1.034 1.00 98.38 305 ALA A O 1
ATOM 2237 N N . TYR A 1 306 ? 10.079 4.617 2.002 1.00 98.69 306 TYR A N 1
ATOM 2238 C CA . TYR A 1 306 ? 11.440 4.598 2.537 1.00 98.69 306 TYR A CA 1
ATOM 2239 C C . TYR A 1 306 ? 12.188 3.364 2.041 1.00 98.69 306 TYR A C 1
ATOM 2241 O O . TYR A 1 306 ? 11.583 2.318 1.796 1.00 98.69 306 TYR A O 1
ATOM 2249 N N . SER A 1 307 ? 13.506 3.483 1.871 1.00 98.06 307 SER A N 1
ATOM 2250 C CA . SER A 1 307 ? 14.339 2.381 1.377 1.00 98.06 307 SER A CA 1
ATOM 2251 C C . SER A 1 307 ? 14.537 1.251 2.390 1.00 98.06 307 SER A C 1
ATOM 2253 O O . SER A 1 307 ? 14.798 0.124 1.979 1.00 98.06 307 SER A O 1
ATOM 2255 N N . GLY A 1 308 ? 14.405 1.525 3.690 1.00 97.94 308 GLY A N 1
ATOM 2256 C CA . GLY A 1 308 ? 14.515 0.533 4.758 1.00 97.94 308 GLY A CA 1
ATOM 2257 C C . GLY A 1 308 ? 13.176 0.177 5.406 1.00 97.94 308 GLY A C 1
ATOM 2258 O O . GLY A 1 308 ? 12.175 0.878 5.251 1.00 97.94 308 GLY A O 1
ATOM 2259 N N . ALA A 1 309 ? 13.178 -0.926 6.153 1.00 98.00 309 ALA A N 1
ATOM 2260 C CA . ALA A 1 309 ? 12.101 -1.330 7.060 1.00 98.00 309 ALA A CA 1
ATOM 2261 C C . ALA A 1 309 ? 12.006 -0.378 8.269 1.00 98.00 309 ALA A C 1
ATOM 2263 O O . ALA A 1 309 ? 12.963 0.336 8.569 1.00 98.00 309 ALA A O 1
ATOM 2264 N N . GLY A 1 310 ? 10.877 -0.333 8.967 1.00 97.25 310 GLY A N 1
ATOM 2265 C CA . GLY A 1 310 ? 10.647 0.513 10.139 1.00 97.25 310 GLY A CA 1
ATOM 2266 C C . GLY A 1 310 ? 10.816 2.008 9.865 1.00 97.25 310 GLY A C 1
ATOM 2267 O O . GLY A 1 310 ? 11.273 2.737 10.743 1.00 97.25 310 GLY A O 1
ATOM 2268 N N . LEU A 1 311 ? 10.521 2.464 8.640 1.00 97.75 311 LEU A N 1
ATOM 2269 C CA . LEU A 1 311 ? 10.787 3.833 8.170 1.00 97.75 311 LEU A CA 1
ATOM 2270 C C . LEU A 1 311 ? 12.271 4.243 8.257 1.00 97.75 311 LEU A C 1
ATOM 2272 O O . LEU A 1 311 ? 12.591 5.431 8.325 1.00 97.75 311 LEU A O 1
ATOM 2276 N N . THR A 1 312 ? 13.188 3.272 8.267 1.00 97.50 312 THR A N 1
ATOM 2277 C CA . THR A 1 312 ? 14.633 3.530 8.247 1.00 97.50 312 THR A CA 1
ATOM 2278 C C . THR A 1 312 ? 15.138 3.816 6.830 1.00 97.50 312 THR A C 1
ATOM 2280 O O . THR A 1 312 ? 14.465 3.561 5.829 1.00 97.50 312 THR A O 1
ATOM 2283 N N . GLY A 1 313 ? 16.355 4.356 6.732 1.00 96.81 313 GLY A N 1
ATOM 2284 C CA . GLY A 1 313 ? 16.961 4.730 5.455 1.00 96.81 313 GLY A CA 1
ATOM 2285 C C . GLY A 1 313 ? 16.465 6.075 4.919 1.00 96.81 313 GLY A C 1
ATOM 2286 O O . GLY A 1 313 ? 15.920 6.904 5.647 1.00 96.81 313 GLY A O 1
ATOM 2287 N N . SER A 1 314 ? 16.709 6.317 3.633 1.00 97.88 314 SER A N 1
ATOM 2288 C CA . SER A 1 314 ? 16.304 7.556 2.968 1.00 97.88 314 SER A CA 1
ATOM 2289 C C . SER A 1 314 ? 14.881 7.436 2.430 1.00 97.88 314 SER A C 1
ATOM 2291 O O . SER A 1 314 ? 14.477 6.382 1.933 1.00 97.88 314 SER A O 1
ATOM 2293 N N . GLN A 1 315 ? 14.133 8.539 2.481 1.00 98.12 315 GLN A N 1
ATOM 2294 C CA . GLN A 1 315 ? 12.886 8.652 1.730 1.00 98.12 315 GLN A CA 1
ATOM 2295 C C . GLN A 1 315 ? 13.193 8.483 0.235 1.00 98.12 315 GLN A C 1
ATOM 2297 O O . GLN A 1 315 ? 14.119 9.107 -0.287 1.00 98.12 315 GLN A O 1
ATOM 2302 N N . ILE A 1 316 ? 12.423 7.646 -0.453 1.00 97.81 316 ILE A N 1
ATOM 2303 C CA . ILE A 1 316 ? 12.539 7.454 -1.898 1.00 97.81 316 ILE A CA 1
ATOM 2304 C C . ILE A 1 316 ? 11.668 8.514 -2.571 1.00 97.81 316 ILE A C 1
ATOM 2306 O O . ILE A 1 316 ? 10.449 8.498 -2.423 1.00 97.81 316 ILE A O 1
ATOM 2310 N N . GLY A 1 317 ? 12.284 9.427 -3.320 1.00 97.06 317 GLY A N 1
ATOM 2311 C CA . GLY A 1 317 ? 11.562 10.486 -4.024 1.00 97.06 317 GLY A CA 1
ATOM 2312 C C . GLY A 1 317 ? 10.856 11.474 -3.084 1.00 97.06 317 GLY A C 1
ATOM 2313 O O . GLY A 1 317 ? 11.304 11.739 -1.967 1.00 97.06 317 GLY A O 1
ATOM 2314 N N . GLN A 1 318 ? 9.746 12.045 -3.555 1.00 97.62 318 GLN A N 1
ATOM 2315 C CA . GLN A 1 318 ? 9.013 13.116 -2.870 1.00 97.62 318 GLN A CA 1
ATOM 2316 C C . GLN A 1 318 ? 7.851 12.595 -2.009 1.00 97.62 318 GLN A C 1
ATOM 2318 O O . GLN A 1 318 ? 7.469 11.429 -2.070 1.00 97.62 318 GLN A O 1
ATOM 2323 N N . THR A 1 319 ? 7.267 13.482 -1.199 1.00 98.31 319 THR A N 1
ATOM 2324 C CA . THR A 1 319 ? 6.026 13.199 -0.460 1.00 98.31 319 THR A CA 1
ATOM 2325 C C . THR A 1 319 ? 4.818 13.344 -1.378 1.00 98.31 319 THR A C 1
ATOM 2327 O O . THR A 1 319 ? 4.641 14.384 -2.012 1.00 98.31 319 THR A O 1
ATOM 2330 N N . LEU A 1 320 ? 3.957 12.330 -1.405 1.00 98.25 320 LEU A N 1
ATOM 2331 C CA . LEU A 1 320 ? 2.635 12.416 -2.017 1.00 98.25 320 LEU A CA 1
ATOM 2332 C C . LEU A 1 320 ? 1.709 13.137 -1.038 1.00 98.25 320 LEU A C 1
ATOM 2334 O O . LEU A 1 320 ? 1.604 12.720 0.112 1.00 98.25 320 LEU A O 1
ATOM 2338 N N . SER A 1 321 ? 1.049 14.206 -1.479 1.00 98.00 321 SER A N 1
ATOM 2339 C CA . SER A 1 321 ? 0.055 14.944 -0.693 1.00 98.00 321 SER A CA 1
ATOM 2340 C C . SER A 1 321 ? -1.212 15.135 -1.518 1.00 98.00 321 SER A C 1
ATOM 2342 O O . SER A 1 321 ? -1.137 15.521 -2.686 1.00 98.00 321 SER A O 1
ATOM 2344 N N . TYR A 1 322 ? -2.367 14.839 -0.933 1.00 97.81 322 TYR A N 1
ATOM 2345 C CA . TYR A 1 322 ? -3.661 14.911 -1.601 1.00 97.81 322 TYR A CA 1
ATOM 2346 C C . TYR A 1 322 ? -4.739 15.415 -0.639 1.00 97.81 322 TYR A C 1
ATOM 2348 O O . TYR A 1 322 ? -4.830 14.942 0.490 1.00 97.81 322 TYR A O 1
ATOM 2356 N N . THR A 1 323 ? -5.568 16.362 -1.087 1.00 97.12 323 THR A N 1
ATOM 2357 C CA . THR A 1 323 ? -6.727 16.852 -0.322 1.00 97.12 323 THR A CA 1
ATOM 2358 C C . THR A 1 323 ? -7.984 16.163 -0.834 1.00 97.12 323 THR A C 1
ATOM 2360 O O . THR A 1 323 ? -8.402 16.395 -1.969 1.00 97.12 323 THR A O 1
ATOM 2363 N N . ALA A 1 324 ? -8.579 15.302 -0.015 1.00 94.56 324 ALA A N 1
ATOM 2364 C CA . ALA A 1 324 ? -9.789 14.589 -0.386 1.00 94.56 324 ALA A CA 1
ATOM 2365 C C . ALA A 1 324 ? -11.004 15.522 -0.386 1.00 94.56 324 ALA A C 1
ATOM 2367 O O . ALA A 1 324 ? -11.220 16.293 0.544 1.00 94.56 324 ALA A O 1
ATOM 2368 N N . SER A 1 325 ? -11.828 15.433 -1.429 1.00 92.44 325 SER A N 1
ATOM 2369 C CA . SER A 1 325 ? -13.099 16.158 -1.485 1.00 92.44 325 SER A CA 1
ATOM 2370 C C . SER A 1 325 ? -14.170 15.359 -0.749 1.00 92.44 325 SER A C 1
ATOM 2372 O O . SER A 1 325 ? -14.518 14.264 -1.186 1.00 92.44 325 SER A O 1
ATOM 2374 N N . SER A 1 326 ? -14.665 15.891 0.373 1.00 86.25 326 SER A N 1
ATOM 2375 C CA . SER A 1 326 ? -15.723 15.272 1.190 1.00 86.25 326 SER A CA 1
ATOM 2376 C C . SER A 1 326 ? -15.473 13.785 1.507 1.00 86.25 326 SER A C 1
ATOM 2378 O O . SER A 1 326 ? -16.329 12.940 1.223 1.00 86.25 326 SER A O 1
ATOM 2380 N N . PRO A 1 327 ? -14.301 13.420 2.065 1.00 87.12 327 PRO A N 1
ATOM 2381 C CA . PRO A 1 327 ? -13.985 12.022 2.311 1.00 87.12 327 PRO A CA 1
ATOM 2382 C C . PRO A 1 327 ? -14.968 11.403 3.306 1.00 87.12 327 PRO A C 1
ATOM 2384 O O . PRO A 1 327 ? -15.245 11.955 4.370 1.00 87.12 327 PRO A O 1
ATOM 2387 N N . THR A 1 328 ? -15.444 10.197 2.997 1.00 86.75 328 THR A N 1
ATOM 2388 C CA . THR A 1 328 ? -16.044 9.338 4.021 1.00 86.75 328 THR A CA 1
ATOM 2389 C C . THR A 1 328 ? -14.922 8.841 4.924 1.00 86.75 328 THR A C 1
ATOM 2391 O O . THR A 1 328 ? -14.127 8.000 4.506 1.00 86.75 328 THR A O 1
ATOM 2394 N N . LYS A 1 329 ? -14.833 9.379 6.142 1.00 91.06 329 LYS A N 1
ATOM 2395 C CA . LYS A 1 329 ? -13.801 8.994 7.107 1.00 91.06 329 LYS A CA 1
ATOM 2396 C C . LYS A 1 329 ? -14.312 7.881 8.005 1.00 91.06 329 LYS A C 1
ATOM 2398 O O . LYS A 1 329 ? -15.271 8.071 8.745 1.00 91.06 329 LYS A O 1
ATOM 2403 N N . GLY A 1 330 ? -13.677 6.721 7.926 1.00 91.56 330 GLY A N 1
ATOM 2404 C CA . GLY A 1 330 ? -13.799 5.687 8.944 1.00 91.56 330 GLY A CA 1
ATOM 2405 C C . GLY A 1 330 ? -12.819 5.887 10.099 1.00 91.56 330 GLY A C 1
ATOM 2406 O O . GLY A 1 330 ? -11.855 6.644 9.984 1.00 91.56 330 GLY A O 1
ATOM 2407 N N . LEU A 1 331 ? -13.068 5.180 11.197 1.00 94.19 331 LEU A N 1
ATOM 2408 C CA . LEU A 1 331 ? -12.188 5.107 12.369 1.00 94.19 331 LEU A CA 1
ATOM 2409 C C . LEU A 1 331 ? -11.188 3.935 12.282 1.00 94.19 331 LEU A C 1
ATOM 2411 O O . LEU A 1 331 ? -10.308 3.793 13.136 1.00 94.19 331 LEU A O 1
ATOM 2415 N N . GLY A 1 332 ? -11.322 3.106 11.242 1.00 95.44 332 GLY A N 1
ATOM 2416 C CA . GLY A 1 332 ? -10.444 1.983 10.965 1.00 95.44 332 GLY A CA 1
ATOM 2417 C C . GLY A 1 332 ? -9.203 2.380 10.168 1.00 95.44 332 GLY A C 1
ATOM 2418 O O . GLY A 1 332 ? -9.245 3.198 9.240 1.00 95.44 332 GLY A O 1
ATOM 2419 N N . VAL A 1 333 ? -8.102 1.723 10.500 1.00 97.25 333 VAL A N 1
ATOM 2420 C CA . VAL A 1 333 ? -6.850 1.690 9.735 1.00 97.25 333 VAL A CA 1
ATOM 2421 C C . VAL A 1 333 ? -6.584 0.254 9.313 1.00 97.25 333 VAL A C 1
ATOM 2423 O O . VAL A 1 333 ? -7.217 -0.670 9.823 1.00 97.25 333 VAL A O 1
ATOM 2426 N N . GLY A 1 334 ? -5.681 0.024 8.368 1.00 97.75 334 GLY A N 1
ATOM 2427 C CA . GLY A 1 334 ? -5.444 -1.344 7.943 1.00 97.75 334 GLY A CA 1
ATOM 2428 C C . GLY A 1 334 ? -4.366 -1.530 6.905 1.00 97.75 334 GLY A C 1
ATOM 2429 O O . GLY A 1 334 ? -3.534 -0.654 6.673 1.00 97.75 334 GLY A O 1
ATOM 2430 N N . ILE A 1 335 ? -4.408 -2.698 6.284 1.00 98.31 335 ILE A N 1
ATOM 2431 C CA . ILE A 1 335 ? -3.459 -3.142 5.272 1.00 98.31 335 ILE A CA 1
ATOM 2432 C C . ILE A 1 335 ? -4.207 -3.597 4.029 1.00 98.31 335 ILE A C 1
ATOM 2434 O O . ILE A 1 335 ? -5.276 -4.206 4.117 1.00 98.31 335 ILE A O 1
ATOM 2438 N N . ILE A 1 336 ? -3.633 -3.304 2.868 1.00 98.25 336 ILE A N 1
ATOM 2439 C CA . ILE A 1 336 ? -4.216 -3.630 1.573 1.00 98.25 336 ILE A CA 1
ATOM 2440 C C . ILE A 1 336 ? -3.214 -4.362 0.682 1.00 98.25 336 ILE A C 1
ATOM 2442 O O . ILE A 1 336 ? -2.009 -4.099 0.718 1.00 98.25 336 ILE A O 1
ATOM 2446 N N . LYS A 1 337 ? -3.742 -5.241 -0.170 1.00 97.94 337 LYS A N 1
ATOM 2447 C CA . LYS A 1 337 ? -3.073 -5.734 -1.372 1.00 97.94 337 LYS A CA 1
ATOM 2448 C C . LYS A 1 337 ? -3.709 -5.097 -2.603 1.00 97.94 337 LYS A C 1
ATOM 2450 O O . LYS A 1 337 ? -4.916 -5.151 -2.786 1.00 97.94 337 LYS A O 1
ATOM 2455 N N . THR A 1 338 ? -2.886 -4.509 -3.452 1.00 97.31 338 THR A N 1
ATOM 2456 C CA . THR A 1 338 ? -3.235 -3.759 -4.661 1.00 97.31 338 THR A CA 1
ATOM 2457 C C . THR A 1 338 ? -2.396 -4.262 -5.837 1.00 97.31 338 THR A C 1
ATOM 2459 O O . THR A 1 338 ? -1.348 -4.881 -5.612 1.00 97.31 338 THR A O 1
ATOM 2462 N N . PRO A 1 339 ? -2.814 -4.000 -7.087 1.00 96.69 339 PRO A N 1
ATOM 2463 C CA . PRO A 1 339 ? -2.033 -4.370 -8.259 1.00 96.69 339 PRO A CA 1
ATOM 2464 C C . PRO A 1 339 ? -0.685 -3.643 -8.331 1.00 96.69 339 PRO A C 1
ATOM 2466 O O . PRO A 1 339 ? -0.623 -2.418 -8.229 1.00 96.69 339 PRO A O 1
ATOM 2469 N N . SER A 1 340 ? 0.374 -4.406 -8.596 1.00 94.38 340 SER A N 1
ATOM 2470 C CA . SER A 1 340 ? 1.668 -3.923 -9.071 1.00 94.38 340 SER A CA 1
ATOM 2471 C C . SER A 1 340 ? 1.979 -4.546 -10.429 1.00 94.38 340 SER A C 1
ATOM 2473 O O . SER A 1 340 ? 1.823 -5.753 -10.612 1.00 94.38 340 SER A O 1
ATOM 2475 N N . THR A 1 341 ? 2.421 -3.742 -11.398 1.00 90.19 341 THR A N 1
ATOM 2476 C CA . THR A 1 341 ? 2.714 -4.241 -12.758 1.00 90.19 341 THR A CA 1
ATOM 2477 C C . THR A 1 341 ? 3.938 -5.159 -12.824 1.00 90.19 341 THR A C 1
ATOM 2479 O O . THR A 1 341 ? 4.061 -5.960 -13.746 1.00 90.19 341 THR A O 1
ATOM 2482 N N . ALA A 1 342 ? 4.827 -5.067 -11.840 1.00 89.00 342 ALA A N 1
ATOM 2483 C CA . ALA A 1 342 ? 5.980 -5.933 -11.644 1.00 89.00 342 ALA A CA 1
ATOM 2484 C C . ALA A 1 342 ? 6.251 -6.110 -10.145 1.00 89.00 342 ALA A C 1
ATOM 2486 O O . ALA A 1 342 ? 5.761 -5.319 -9.337 1.00 89.00 342 ALA A O 1
ATOM 2487 N N . ASN A 1 343 ? 7.030 -7.133 -9.777 1.00 87.62 343 ASN A N 1
ATOM 2488 C CA . ASN A 1 343 ? 7.426 -7.422 -8.391 1.00 87.62 343 ASN A CA 1
ATOM 2489 C C . ASN A 1 343 ? 6.246 -7.307 -7.411 1.00 87.62 343 ASN A C 1
ATOM 2491 O O . ASN A 1 343 ? 6.245 -6.484 -6.497 1.00 87.62 343 ASN A O 1
ATOM 2495 N N . GLN A 1 344 ? 5.187 -8.075 -7.678 1.00 95.12 344 GLN A N 1
ATOM 2496 C CA . GLN A 1 344 ? 3.996 -8.102 -6.838 1.00 95.12 344 GLN A CA 1
ATOM 2497 C C . GLN A 1 344 ? 4.303 -8.820 -5.522 1.00 95.12 344 GLN A C 1
ATOM 2499 O O . GLN A 1 344 ? 4.519 -10.030 -5.498 1.00 95.12 344 GLN A O 1
ATOM 2504 N N . GLY A 1 345 ? 4.235 -8.077 -4.428 1.00 92.00 345 GLY A N 1
ATOM 2505 C CA . GLY A 1 345 ? 4.294 -8.591 -3.072 1.00 92.00 345 GLY A CA 1
ATOM 2506 C C . GLY A 1 345 ? 2.964 -9.172 -2.603 1.00 92.00 345 GLY A C 1
ATOM 2507 O O . GLY A 1 345 ? 1.886 -8.877 -3.137 1.00 92.00 345 GLY A O 1
ATOM 2508 N N . SER A 1 346 ? 3.054 -10.000 -1.567 1.00 94.81 346 SER A N 1
ATOM 2509 C CA . SER A 1 346 ? 1.908 -10.576 -0.857 1.00 94.81 346 SER A CA 1
ATOM 2510 C C . SER A 1 346 ? 1.983 -10.402 0.656 1.00 94.81 346 SER A C 1
ATOM 2512 O O . SER A 1 346 ? 1.012 -10.745 1.326 1.00 94.81 346 SER A O 1
ATOM 2514 N N . THR A 1 347 ? 3.093 -9.880 1.189 1.00 97.38 347 THR A N 1
ATOM 2515 C CA . THR A 1 347 ? 3.351 -9.828 2.631 1.00 97.38 347 THR A CA 1
ATOM 2516 C C . THR A 1 347 ? 3.575 -8.414 3.152 1.00 97.38 347 THR A C 1
ATOM 2518 O O . THR A 1 347 ? 4.242 -7.614 2.495 1.00 97.38 347 THR A O 1
ATOM 2521 N N . ILE A 1 348 ? 3.071 -8.150 4.356 1.00 97.56 348 ILE A N 1
ATOM 2522 C CA . ILE A 1 348 ? 3.352 -6.972 5.184 1.00 97.56 348 ILE A CA 1
ATOM 2523 C C . ILE A 1 348 ? 3.900 -7.426 6.535 1.00 97.56 348 ILE A C 1
ATOM 2525 O O . ILE A 1 348 ? 3.524 -8.484 7.042 1.00 97.56 348 ILE A O 1
ATOM 2529 N N . ASP A 1 349 ? 4.769 -6.602 7.105 1.00 97.31 349 ASP A N 1
ATOM 2530 C CA . ASP A 1 349 ? 5.352 -6.776 8.432 1.00 97.31 349 ASP A CA 1
ATOM 2531 C C . ASP A 1 349 ? 5.281 -5.454 9.233 1.00 97.31 349 ASP A C 1
ATOM 2533 O O . ASP A 1 349 ? 4.981 -4.402 8.660 1.00 97.31 349 ASP A O 1
ATOM 2537 N N . ASN A 1 350 ? 5.522 -5.501 10.547 1.00 97.69 350 ASN A N 1
ATOM 2538 C CA . ASN A 1 350 ? 5.635 -4.348 11.459 1.00 97.69 350 ASN A CA 1
ATOM 2539 C C . ASN A 1 350 ? 4.607 -3.223 11.215 1.00 97.69 350 ASN A C 1
ATOM 2541 O O . ASN A 1 350 ? 4.955 -2.054 11.015 1.00 97.69 350 ASN A O 1
ATOM 2545 N N . PHE A 1 351 ? 3.321 -3.564 11.234 1.00 98.38 351 PHE A N 1
ATOM 2546 C CA . PHE A 1 351 ? 2.246 -2.586 11.139 1.00 98.38 351 PHE A CA 1
ATOM 2547 C C . PHE A 1 351 ? 2.193 -1.724 12.406 1.00 98.38 351 PHE A C 1
ATOM 2549 O O . PHE A 1 351 ? 2.107 -2.229 13.524 1.00 98.38 351 PHE A O 1
ATOM 2556 N N . ASN A 1 352 ? 2.199 -0.407 12.242 1.00 98.19 352 ASN A N 1
ATOM 2557 C CA . ASN A 1 352 ? 2.040 0.539 13.339 1.00 98.19 352 ASN A CA 1
ATOM 2558 C C . ASN A 1 352 ? 1.036 1.614 12.937 1.00 98.19 352 ASN A C 1
ATOM 2560 O O . ASN A 1 352 ? 1.146 2.197 11.861 1.00 98.19 352 ASN A O 1
ATOM 2564 N N . ALA A 1 353 ? 0.080 1.905 13.811 1.00 97.62 353 ALA A N 1
ATOM 2565 C CA . ALA A 1 353 ? -0.838 3.015 13.636 1.00 97.62 353 ALA A CA 1
ATOM 2566 C C . ALA A 1 353 ? -0.977 3.805 14.931 1.00 97.62 353 ALA A C 1
ATOM 2568 O O . ALA A 1 353 ? -1.015 3.228 16.010 1.00 97.62 353 ALA A O 1
ATOM 2569 N N . GLU A 1 354 ? -1.081 5.122 14.838 1.00 96.88 354 GLU A N 1
ATOM 2570 C CA . GLU A 1 354 ? -1.317 5.988 15.987 1.00 96.88 354 GLU A CA 1
ATOM 2571 C C . GLU A 1 354 ? -2.197 7.178 15.615 1.00 96.88 354 GLU A C 1
ATOM 2573 O O . GLU A 1 354 ? -2.267 7.589 14.454 1.00 96.88 354 GLU A O 1
ATOM 2578 N N . THR A 1 355 ? -2.887 7.748 16.595 1.00 95.00 355 THR A N 1
ATOM 2579 C CA . THR A 1 355 ? -3.695 8.951 16.390 1.00 95.00 355 THR A CA 1
ATOM 2580 C C . THR A 1 355 ? -2.795 10.139 16.071 1.00 95.00 355 THR A C 1
ATOM 2582 O O . THR A 1 355 ? -1.828 10.398 16.788 1.00 95.00 355 THR A O 1
ATOM 2585 N N . SER A 1 356 ? -3.119 10.897 15.023 1.00 89.31 356 SER A N 1
ATOM 2586 C CA . SER A 1 356 ? -2.483 12.196 14.806 1.00 89.31 356 SER A CA 1
ATOM 2587 C C . SER A 1 356 ? -3.169 13.232 15.686 1.00 89.31 356 SER A C 1
ATOM 2589 O O . SER A 1 356 ? -4.395 13.350 15.645 1.00 89.31 356 SER A O 1
ATOM 2591 N N . LEU A 1 357 ? -2.358 13.960 16.456 1.00 80.75 357 LEU A N 1
ATOM 2592 C CA . LEU A 1 357 ? -2.777 15.174 17.155 1.00 80.75 357 LEU A CA 1
ATOM 2593 C C . LEU A 1 357 ? -3.258 16.242 16.169 1.00 80.75 357 LEU A C 1
ATOM 2595 O O . LEU A 1 357 ? -2.769 16.227 15.007 1.00 80.75 357 LEU A O 1
#

Radius of gyration: 37.54 Å; chains: 1; bounding box: 67×62×126 Å

Sequence (357 aa):
MLNILGIVSGVVGKILDTFTRSNTVSTLGNTETGNTWNILSGTWKINNNKAESTSTPTDYALASVELGSYNAKVSADISDGGMGPALWISSANSWWASSVNYRSVFTDTSTTGSDCNGGSVPGKCGTCGGTETNSPTCSWSFTGSTYTNTTGCPYIDPCGSGFSFDTQSSSSTTSSCSGSENYGSSTPPSPVVCTIYNSGSICSRSFVAPLGVWYVSRCANTTTYTCKSYIGPTYTDNWSCSQSARTYTIPSGYTTYYTELKLYAKSSGSVSTITTLPLTNNTTSYTTAGSIFMQSSGDIITAKAYSGAGLTGSQIGQTLSYTASSPTKGLGVGIIKTPSTANQGSTIDNFNAETSL

Foldseek 3Di:
DDPPPPPPPPQQQKFWAQLQDDKDWFASQAGPSGWGKDWPWAGWIRDPSWIFGPDDQVRWTWIWTFNQALWKKKKWFFDFWQKWKKFLQAPVRWTKIKTKFKDKDWDQPPPVPPPPPADDDPDDPDDDPDPDDDDDDQDFDDDPPDGDRPDDDDDQDSRRDDDDPDDDDDDDDDDDDDDDDDDDDDDDDDPDDDDDDDDDDDDDDFDDDPPFGWHWDDDPPDPDTDIDTDDDPDDDDPDDPPDDPPPPPRGDIFMKMWIKMWMWIDDPHDIDTPDIGTQDIDRPDDQDFRMKMWTDDPQKIKIWTASHHPNDHDIRHDIDIDGDDPDNGHSMMTMIGHDHPPGGGGTIGTMMMGGDD